Protein AF-A0A926G2B1-F1 (afdb_monomer)

Nearest PDB structures (foldseek):
  4k0d-assembly1_B  TM=3.664E-01  e=3.266E+00  Anaeromyxobacter dehalogenans 2CP-C

Solvent-accessible surface area (backbone atoms only — not comparable to full-atom values): 10708 Å² total; per-residue (Å²): 136,64,80,70,63,74,75,68,67,74,59,93,80,65,86,67,60,91,82,51,53,93,81,31,66,70,32,46,52,45,30,52,38,33,53,52,6,46,54,48,22,52,54,44,34,53,52,24,57,74,69,63,43,83,66,25,72,47,72,26,42,42,41,28,47,44,47,51,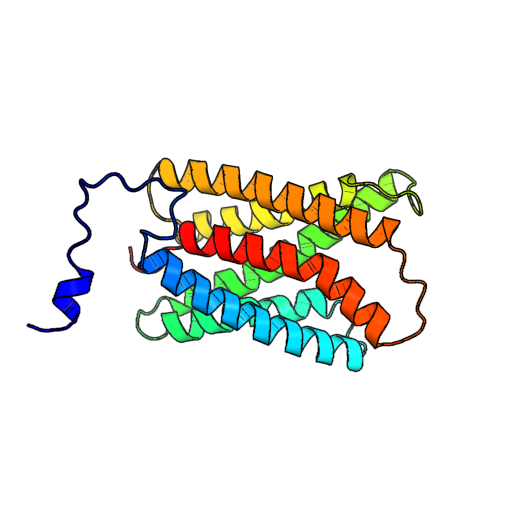36,67,67,30,58,85,74,78,39,36,66,60,47,48,51,46,31,54,46,41,26,51,15,46,47,51,8,53,50,44,16,50,50,50,31,61,76,65,74,47,86,76,66,68,48,42,59,29,18,28,48,12,18,35,46,22,34,50,46,36,50,49,49,33,53,76,68,67,27,46,47,85,59,69,63,39,53,52,49,48,54,49,38,27,54,51,37,11,51,42,24,9,50,21,41,23,48,50,55,66,65,46,91,82,50,98,44,72,66,50,54,52,53,52,51,45,63,34,48,48,61,38,50,52,52,47,28,54,41,46,21,65,34,51,35,89,83,116

pLDDT: mean 73.91, std 13.41, range [36.19, 91.31]

Foldseek 3Di:
DDPVVVVVPPPPPDDDQLQDPVPVVQLVVLLVLLVVLVVQLLVQLLVCVVVVPVPSNLVSQLSSLVSVLVVCVVPPLNVLSVLLSVQLSVQLVVLLVQLVCQCVVVVNPADQFLVSQLRSQLSSLVSSVVSCVVSVFFDDDPSLVVLSVVLSNVSSNLRSVLSSCLRVVDQPDPDSVSVSVNVCSRVVSNSSSVSSSCSSGGDSRD

Secondary structure (DSSP, 8-state):
--GGGTSS---TT----TT-STT-HHHHHHHHHHHHHHHHHHHHHHHHHHTT-TTHHHHTHHHHHHHHHHHHGGGT-HHHHHHHHHHHHHHHHHHHHHHHHHHHHTT-SSS--SHHHHHHHHHHHHHHHHHHHHTT-BPSSHHHHHHHHHHHHHHHHHHHHHHHHHHHH-----SHHHHHHHHHHHHHHHHHHHHHHHHHHB-S--

Sequence (206 aa):
MSDDAILADEDPREFHSPFDIALDWAALEAFKWLVLGHIVYVVGLAVAFFLKIPNGVIWMTPLFAAPLVWKGRGHRLWPKVLALIVGVTVAHYLGMQAAASAQESQGLLTEPSLLPGFVGGAVGAVVSMGLCAVFGLMRPGAATLIFALFGAVLLSLVGGLGVYLYLTTGARGDTFISALMQLLKIYTPWQIAFAYVMAKVLRPDG

Radius of gyration: 18.14 Å; Cα contacts (8 Å, |Δi|>4): 241; chains: 1; bounding box: 48×34×54 Å

Structure (mmCIF, N/CA/C/O backbone):
data_AF-A0A926G2B1-F1
#
_entry.id   AF-A0A926G2B1-F1
#
loop_
_atom_site.group_PDB
_atom_site.id
_atom_site.type_symbol
_atom_site.label_atom_id
_atom_site.label_alt_id
_atom_site.label_comp_id
_atom_site.label_asym_id
_atom_site.label_entity_id
_atom_site.label_seq_id
_atom_site.pdbx_PDB_ins_code
_atom_site.Cartn_x
_atom_site.Cartn_y
_atom_site.Cartn_z
_atom_site.occupancy
_atom_site.B_iso_or_equiv
_atom_site.auth_seq_id
_atom_site.auth_comp_id
_atom_site.auth_asym_id
_atom_site.auth_atom_id
_atom_site.pdbx_PDB_model_num
ATOM 1 N N . MET A 1 1 ? -27.344 -21.025 24.620 1.00 43.94 1 MET A N 1
ATOM 2 C CA . MET A 1 1 ? -26.261 -20.034 24.471 1.00 43.94 1 MET A CA 1
ATOM 3 C C . MET A 1 1 ? -26.150 -19.756 22.986 1.00 43.94 1 MET A C 1
ATOM 5 O O . MET A 1 1 ? -25.983 -20.718 22.252 1.00 43.94 1 MET A O 1
ATOM 9 N N . SER A 1 2 ? -26.410 -18.524 22.542 1.00 36.53 2 SER A N 1
ATOM 10 C CA . SER A 1 2 ? -26.238 -18.130 21.138 1.00 36.53 2 SER A CA 1
ATOM 11 C C . SER A 1 2 ? -24.768 -17.807 20.881 1.00 36.53 2 SER A C 1
ATOM 13 O O . SER A 1 2 ? -24.093 -17.302 21.778 1.00 36.53 2 SER A O 1
ATOM 15 N N . ASP A 1 3 ? -24.287 -18.076 19.667 1.00 36.78 3 ASP A N 1
ATOM 16 C CA . ASP A 1 3 ? -22.903 -17.797 19.249 1.00 36.78 3 ASP A CA 1
ATOM 17 C C . ASP A 1 3 ? -22.530 -16.303 19.376 1.00 36.78 3 ASP A C 1
ATOM 19 O O . ASP A 1 3 ? -21.356 -15.955 19.476 1.00 36.78 3 ASP A O 1
ATOM 23 N N . ASP A 1 4 ? -23.530 -15.423 19.487 1.00 40.16 4 ASP A N 1
ATOM 24 C CA . ASP A 1 4 ? -23.367 -13.990 19.760 1.00 40.16 4 ASP A CA 1
ATOM 25 C C . ASP A 1 4 ? -22.750 -13.693 21.139 1.00 40.16 4 ASP A C 1
ATOM 27 O O . ASP A 1 4 ? -22.141 -12.643 21.330 1.00 40.16 4 ASP A O 1
ATOM 31 N N . ALA A 1 5 ? -22.872 -14.607 22.109 1.00 36.19 5 ALA A N 1
ATOM 32 C CA . ALA A 1 5 ? -22.313 -14.423 23.450 1.00 36.19 5 ALA A CA 1
ATOM 33 C C . ALA A 1 5 ? -20.790 -14.642 23.505 1.00 36.19 5 ALA A C 1
ATOM 35 O O . ALA A 1 5 ? -20.147 -14.169 24.434 1.00 36.19 5 ALA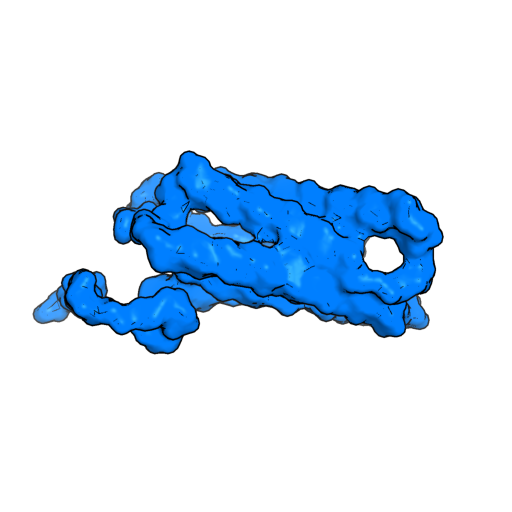 A O 1
ATOM 36 N N . ILE A 1 6 ? -20.207 -15.322 22.511 1.00 36.47 6 ILE A N 1
ATOM 37 C CA . ILE A 1 6 ? -18.758 -15.583 22.440 1.00 36.47 6 ILE A CA 1
ATOM 38 C C . ILE A 1 6 ? -18.007 -14.368 21.862 1.00 36.47 6 ILE A C 1
ATOM 40 O O . ILE A 1 6 ? -16.819 -14.195 22.112 1.00 36.47 6 ILE A O 1
ATOM 44 N N . LEU A 1 7 ? -18.699 -13.484 21.134 1.00 40.97 7 LEU A N 1
ATOM 45 C CA . LEU A 1 7 ? -18.118 -12.265 20.552 1.00 40.97 7 LEU A CA 1
ATOM 46 C C . LEU A 1 7 ? -18.201 -11.038 21.478 1.00 40.97 7 LEU A C 1
ATOM 48 O O . LEU A 1 7 ? -17.682 -9.982 21.128 1.00 40.97 7 LEU A O 1
ATOM 52 N N . ALA A 1 8 ? -18.857 -11.160 22.637 1.00 40.19 8 ALA A N 1
ATOM 53 C CA . ALA A 1 8 ? -19.063 -10.063 23.586 1.00 40.19 8 ALA A CA 1
ATOM 54 C C . ALA A 1 8 ? -18.092 -10.079 24.784 1.00 40.19 8 ALA A C 1
ATOM 56 O O . ALA A 1 8 ? -18.187 -9.202 25.639 1.00 40.19 8 ALA A O 1
ATOM 57 N N . ASP A 1 9 ? -17.175 -11.052 24.848 1.00 39.88 9 ASP A N 1
ATOM 58 C CA . ASP A 1 9 ? -16.282 -11.286 25.996 1.00 39.88 9 ASP A CA 1
ATOM 59 C C . ASP A 1 9 ? -14.837 -10.800 25.751 1.00 39.88 9 ASP A C 1
ATOM 61 O O . ASP A 1 9 ? -13.875 -11.370 26.257 1.00 39.88 9 ASP A O 1
ATOM 65 N N . GLU A 1 10 ? -14.651 -9.739 24.953 1.00 48.34 10 GLU A N 1
ATOM 66 C CA . GLU A 1 10 ? -13.392 -8.981 24.990 1.00 48.34 10 GLU A CA 1
ATOM 67 C C . GLU A 1 10 ? -13.423 -8.091 26.245 1.00 48.34 10 GLU A C 1
ATOM 69 O O . GLU A 1 10 ? -13.929 -6.967 26.204 1.00 48.34 10 GLU A O 1
ATOM 74 N N . ASP A 1 11 ? -12.923 -8.602 27.379 1.00 43.47 11 ASP A N 1
ATOM 75 C CA . ASP A 1 11 ? -12.734 -7.807 28.599 1.00 43.47 11 ASP A CA 1
ATOM 76 C C . ASP A 1 11 ? -11.876 -6.569 28.266 1.00 43.47 11 ASP A C 1
ATOM 78 O O . ASP A 1 11 ? -10.695 -6.704 27.930 1.00 43.47 11 ASP A O 1
ATOM 82 N N . PRO A 1 12 ? -12.412 -5.339 28.389 1.00 46.56 12 PRO A N 1
ATOM 83 C CA . PRO A 1 12 ? -11.674 -4.113 28.087 1.00 46.56 12 PRO A CA 1
ATOM 84 C C . PRO A 1 12 ? -10.468 -3.872 29.015 1.00 46.56 12 PRO A C 1
ATOM 86 O O . PRO A 1 12 ? -9.757 -2.880 28.844 1.00 46.56 12 PRO A O 1
ATOM 89 N N . ARG A 1 13 ? -10.243 -4.733 30.019 1.00 40.06 13 ARG A N 1
ATOM 90 C CA . ARG A 1 13 ? -9.121 -4.666 30.965 1.00 40.06 13 ARG A CA 1
ATOM 91 C C . ARG A 1 13 ? -7.948 -5.577 30.615 1.00 40.06 13 ARG A C 1
ATOM 93 O O . ARG A 1 13 ? -6.890 -5.424 31.227 1.00 40.06 13 ARG A O 1
ATOM 100 N N . GLU A 1 14 ? -8.091 -6.490 29.659 1.00 42.78 14 GLU A N 1
ATOM 101 C CA . GLU A 1 14 ? -6.994 -7.373 29.271 1.00 42.78 14 GLU A CA 1
ATOM 102 C C . GLU A 1 14 ? -6.097 -6.660 28.244 1.00 42.78 14 GLU A C 1
ATOM 104 O O . GLU A 1 14 ? -6.467 -6.432 27.091 1.00 42.78 14 GLU A O 1
ATOM 109 N N . PHE A 1 15 ? -4.913 -6.220 28.686 1.00 44.28 15 PHE A N 1
ATOM 110 C CA . PHE A 1 15 ? -3.938 -5.564 27.814 1.00 44.28 15 PHE A CA 1
ATOM 111 C C . PHE A 1 15 ? -3.319 -6.595 26.866 1.00 44.28 15 PHE A C 1
ATOM 113 O O . PHE A 1 15 ? -2.281 -7.190 27.153 1.00 44.28 15 PHE A O 1
ATOM 120 N N . HIS A 1 16 ? -3.948 -6.790 25.712 1.00 55.50 16 HIS A N 1
ATOM 121 C CA . HIS A 1 16 ? -3.345 -7.512 24.599 1.00 55.50 16 HIS A CA 1
ATOM 122 C C . HIS A 1 16 ? -2.403 -6.567 23.854 1.00 55.50 16 HIS A C 1
ATOM 124 O O . HIS A 1 16 ? -2.784 -5.456 23.476 1.00 55.50 16 HIS A O 1
ATOM 130 N N . SER A 1 17 ? -1.145 -6.980 23.673 1.00 57.97 17 SER A N 1
ATOM 131 C CA . SER A 1 17 ? -0.153 -6.179 22.949 1.00 57.97 17 SER A CA 1
ATOM 132 C C . SER A 1 17 ? -0.718 -5.746 21.589 1.00 57.97 17 SER A C 1
ATOM 134 O O . SER A 1 17 ? -1.228 -6.592 20.850 1.00 57.97 17 SER A O 1
ATOM 136 N N . PRO A 1 18 ? -0.585 -4.466 21.187 1.00 59.38 18 PRO A N 1
ATOM 137 C CA . PRO A 1 18 ? -1.085 -4.004 19.891 1.00 59.38 18 PRO A CA 1
ATOM 138 C C . PRO A 1 18 ? -0.447 -4.748 18.704 1.00 59.38 18 PRO A C 1
ATOM 140 O O . PRO A 1 18 ? -1.004 -4.746 17.607 1.00 59.38 18 PRO A O 1
ATOM 143 N N . PHE A 1 19 ? 0.687 -5.421 18.927 1.00 62.09 19 PHE A N 1
ATOM 144 C CA . PHE A 1 19 ? 1.427 -6.191 17.929 1.00 62.09 19 PHE A CA 1
ATOM 145 C C . PHE A 1 19 ? 1.009 -7.664 17.825 1.00 62.09 19 PHE A C 1
ATOM 147 O O . PHE A 1 19 ? 1.377 -8.318 16.848 1.00 62.09 19 PHE A O 1
ATOM 154 N N . ASP A 1 20 ? 0.244 -8.192 18.785 1.00 64.31 20 ASP A N 1
ATOM 155 C CA . ASP A 1 20 ? -0.140 -9.602 18.782 1.00 64.31 20 ASP A CA 1
ATOM 156 C C . ASP A 1 20 ? -1.427 -9.816 17.972 1.00 64.31 20 ASP A C 1
ATOM 158 O O . ASP A 1 20 ? -2.524 -9.410 18.364 1.00 64.31 20 ASP A O 1
ATOM 162 N N . ILE A 1 21 ? -1.295 -10.392 16.773 1.00 56.00 21 ILE A N 1
ATOM 163 C CA . ILE A 1 21 ? -2.443 -10.779 15.936 1.00 56.00 21 ILE A CA 1
ATOM 164 C C . ILE A 1 21 ? -3.042 -12.105 16.402 1.00 56.00 21 ILE A C 1
ATOM 166 O O . ILE A 1 21 ? -4.239 -12.312 16.218 1.00 56.00 21 ILE A O 1
ATOM 170 N N . ALA A 1 22 ? -2.243 -12.998 16.992 1.00 56.62 22 ALA A N 1
ATOM 171 C CA . ALA A 1 22 ? -2.690 -14.349 17.320 1.00 56.62 22 ALA A CA 1
ATOM 172 C C . ALA A 1 22 ? -3.770 -14.357 18.413 1.00 56.62 22 ALA A C 1
ATOM 174 O O . ALA A 1 22 ? -4.554 -15.299 18.481 1.00 56.62 22 ALA A O 1
ATOM 175 N N . LEU A 1 23 ? -3.832 -13.290 19.214 1.00 59.22 23 LEU A N 1
ATOM 176 C CA . LEU A 1 23 ? -4.812 -13.092 20.282 1.00 59.22 23 LEU A CA 1
ATOM 177 C C . LEU A 1 23 ? -5.938 -12.096 19.920 1.00 59.22 23 LEU A C 1
ATOM 179 O O . LEU A 1 23 ? -6.852 -11.909 20.711 1.00 59.22 23 LEU A O 1
ATOM 183 N N . ASP A 1 24 ? -5.920 -11.478 18.727 1.00 65.94 24 ASP A N 1
ATOM 184 C CA . ASP A 1 24 ? -6.952 -10.529 18.257 1.00 65.94 24 ASP A CA 1
ATOM 185 C C . ASP A 1 24 ? -7.770 -11.166 17.126 1.00 65.94 24 ASP A C 1
ATOM 187 O O . ASP A 1 24 ? -7.465 -11.018 15.936 1.00 65.94 24 ASP A O 1
ATOM 191 N N . TRP A 1 25 ? -8.812 -11.911 17.504 1.00 66.25 25 TRP A N 1
ATOM 192 C CA . TRP A 1 25 ? -9.667 -12.657 16.574 1.00 66.25 25 TRP A CA 1
ATOM 193 C C . TRP A 1 25 ? -10.309 -11.766 15.504 1.00 66.25 25 TRP A C 1
ATOM 195 O O . TRP A 1 25 ? -10.422 -12.174 14.344 1.00 66.25 25 TRP A O 1
ATOM 205 N N . ALA A 1 26 ? -10.672 -10.530 15.855 1.00 66.25 26 ALA A N 1
ATOM 206 C CA . ALA A 1 26 ? -11.234 -9.563 14.919 1.00 66.25 26 ALA A CA 1
ATOM 207 C C . ALA A 1 26 ? -10.209 -9.124 13.856 1.00 66.25 26 ALA A C 1
ATOM 209 O O . ALA A 1 26 ? -10.539 -9.063 12.664 1.00 66.25 26 ALA A O 1
ATOM 210 N N . ALA A 1 27 ? -8.960 -8.860 14.258 1.00 67.81 27 ALA A N 1
ATOM 211 C CA . ALA A 1 27 ? -7.871 -8.547 13.335 1.00 67.81 27 ALA A CA 1
ATOM 212 C C . ALA A 1 27 ? -7.486 -9.759 12.475 1.00 67.81 27 ALA A C 1
ATOM 214 O O . ALA A 1 27 ? -7.269 -9.608 11.274 1.00 67.81 27 ALA A O 1
ATOM 215 N N . LEU A 1 28 ? -7.459 -10.967 13.046 1.00 73.06 28 LEU A N 1
ATOM 216 C CA . LEU A 1 28 ? -7.193 -12.200 12.303 1.00 73.06 28 LEU A CA 1
ATOM 217 C C . LEU A 1 28 ? -8.247 -12.428 11.212 1.00 73.06 28 LEU A C 1
ATOM 219 O O . LEU A 1 28 ? -7.918 -12.764 10.074 1.00 73.06 28 LEU A O 1
ATOM 223 N N . GLU A 1 29 ? -9.519 -12.201 11.531 1.00 73.69 29 GLU A N 1
ATOM 224 C CA . GLU A 1 29 ? -10.600 -12.324 10.562 1.00 73.69 29 GLU A CA 1
ATOM 225 C C . GLU A 1 29 ? -10.478 -11.271 9.453 1.00 73.69 29 GLU A C 1
ATOM 227 O O . GLU A 1 29 ? -10.527 -11.617 8.275 1.00 73.69 29 GLU A O 1
ATOM 232 N N . ALA A 1 30 ? -10.251 -9.996 9.788 1.00 72.94 30 ALA A N 1
ATOM 233 C CA . ALA A 1 30 ? -10.001 -8.950 8.789 1.00 72.94 30 ALA A CA 1
ATOM 234 C C . ALA A 1 30 ? -8.791 -9.274 7.891 1.00 72.94 30 ALA A C 1
ATOM 236 O O . ALA A 1 30 ? -8.858 -9.090 6.673 1.00 72.94 30 ALA A O 1
ATOM 237 N N . PHE A 1 31 ? -7.720 -9.816 8.474 1.00 77.19 31 PHE A N 1
ATOM 238 C CA . PHE A 1 31 ? -6.527 -10.238 7.750 1.00 77.19 31 PHE A CA 1
ATOM 239 C C . PHE A 1 31 ? -6.834 -11.341 6.730 1.00 77.19 31 PHE A C 1
ATOM 241 O O . PHE A 1 31 ? -6.409 -11.226 5.584 1.00 77.19 31 PHE A O 1
ATOM 248 N N . LYS A 1 32 ? -7.641 -12.357 7.072 1.00 79.44 32 LYS A N 1
ATOM 249 C CA . LYS A 1 32 ? -8.068 -13.396 6.110 1.00 79.44 32 LYS A CA 1
ATOM 250 C C . LYS A 1 32 ? -8.790 -12.806 4.896 1.00 79.44 32 LYS A C 1
ATOM 252 O O . LYS A 1 32 ? -8.499 -13.194 3.766 1.00 79.44 32 LYS A O 1
ATOM 257 N N . TRP A 1 33 ? -9.704 -11.857 5.107 1.00 76.75 33 TRP A N 1
ATOM 258 C CA . TRP A 1 33 ? -10.430 -11.200 4.010 1.00 76.75 33 TRP A CA 1
ATOM 259 C C . TRP A 1 33 ? -9.504 -10.366 3.121 1.00 76.75 33 TRP A C 1
ATOM 261 O O . TRP A 1 33 ? -9.659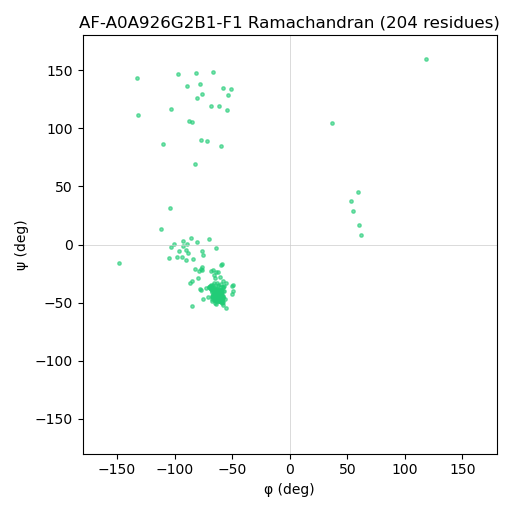 -10.364 1.901 1.00 76.75 33 TRP A O 1
ATOM 271 N N . LEU A 1 34 ? -8.509 -9.708 3.715 1.00 77.38 34 LEU A N 1
ATOM 272 C CA . LEU A 1 34 ? -7.476 -8.972 2.986 1.00 77.38 34 LEU A CA 1
ATOM 273 C C . LEU A 1 34 ? -6.529 -9.908 2.215 1.00 77.38 34 LEU A C 1
ATOM 275 O O . LEU A 1 34 ? -6.152 -9.597 1.088 1.00 77.38 34 LEU A O 1
ATOM 279 N N . VAL A 1 35 ? -6.205 -11.085 2.758 1.00 79.81 35 VAL A N 1
ATOM 280 C CA . VAL A 1 35 ? -5.451 -12.135 2.048 1.00 79.81 35 VAL A CA 1
ATOM 281 C C . VAL A 1 35 ? -6.259 -12.693 0.875 1.00 79.81 35 VAL A C 1
ATOM 283 O O . VAL A 1 35 ? -5.718 -12.872 -0.215 1.00 79.81 35 VAL A O 1
ATOM 286 N N . LEU A 1 36 ? -7.567 -12.908 1.039 1.00 81.88 36 LEU A N 1
ATOM 287 C CA . LEU A 1 36 ? -8.434 -13.267 -0.084 1.00 81.88 36 LEU A CA 1
ATOM 288 C C . LEU A 1 36 ? -8.436 -12.162 -1.152 1.00 81.88 36 LEU A C 1
ATOM 290 O O . LEU A 1 36 ? -8.336 -12.449 -2.342 1.00 81.88 36 LEU A O 1
ATOM 294 N N . GLY A 1 37 ? -8.473 -10.897 -0.729 1.00 80.62 37 GLY A N 1
ATOM 295 C CA . GLY A 1 37 ? -8.352 -9.740 -1.615 1.00 80.62 37 GLY A CA 1
ATOM 296 C C . GLY A 1 37 ? -7.034 -9.716 -2.379 1.00 80.62 37 GLY A C 1
ATOM 297 O O . GLY A 1 37 ? -7.022 -9.436 -3.576 1.00 80.62 37 GLY A O 1
ATOM 298 N N . HIS A 1 38 ? -5.933 -10.091 -1.727 1.00 82.75 38 HIS A N 1
ATOM 299 C CA . HIS A 1 38 ? -4.639 -10.266 -2.377 1.00 82.75 38 HIS A CA 1
ATOM 300 C C . HIS A 1 38 ? -4.693 -11.316 -3.497 1.00 82.75 38 HIS A C 1
ATOM 302 O O . HIS A 1 38 ? -4.199 -11.060 -4.592 1.00 82.75 38 HIS A O 1
ATOM 308 N N . ILE A 1 39 ? -5.358 -12.455 -3.280 1.00 83.56 39 ILE A N 1
ATOM 309 C CA . ILE A 1 39 ? -5.522 -13.482 -4.323 1.00 83.56 39 ILE A CA 1
ATOM 310 C C . ILE A 1 39 ? -6.289 -12.915 -5.527 1.00 83.56 39 ILE A C 1
ATOM 312 O O . ILE A 1 39 ? -5.853 -13.074 -6.668 1.00 83.56 39 ILE A O 1
ATOM 316 N N . VAL A 1 40 ? -7.398 -12.204 -5.290 1.00 84.00 40 VAL A N 1
ATOM 317 C CA . VAL A 1 40 ? -8.191 -11.584 -6.369 1.00 84.00 40 VAL A CA 1
ATOM 318 C C . VAL A 1 40 ? -7.378 -10.518 -7.107 1.00 84.00 40 VAL A C 1
ATOM 320 O O . VAL A 1 40 ? -7.407 -10.460 -8.336 1.00 84.00 40 VAL A O 1
ATOM 323 N N . TYR A 1 41 ? -6.607 -9.711 -6.377 1.00 83.06 41 TYR A N 1
ATOM 324 C CA . TYR A 1 41 ? -5.699 -8.730 -6.958 1.00 83.06 41 TYR A CA 1
ATOM 325 C C . TYR A 1 41 ? -4.659 -9.383 -7.871 1.00 83.06 41 TYR A C 1
ATOM 327 O O . TYR A 1 41 ? -4.446 -8.894 -8.975 1.00 83.06 41 TYR A O 1
ATOM 335 N N . VAL A 1 42 ? -4.035 -10.490 -7.454 1.00 83.31 42 VAL A N 1
ATOM 336 C CA . VAL A 1 42 ? -3.031 -11.203 -8.262 1.00 83.31 42 VAL A CA 1
ATOM 337 C C . VAL A 1 42 ? -3.636 -11.716 -9.568 1.00 83.31 42 VAL A C 1
ATOM 339 O O . VAL A 1 42 ? -3.036 -11.551 -10.631 1.00 83.31 42 VAL A O 1
ATOM 342 N N . VAL A 1 43 ? -4.844 -12.283 -9.512 1.00 85.44 43 VAL A N 1
ATOM 343 C CA . VAL A 1 43 ? -5.568 -12.729 -10.712 1.00 85.44 43 VAL A CA 1
ATOM 344 C C . VAL A 1 43 ? -5.883 -11.542 -11.625 1.00 85.44 43 VAL A C 1
ATOM 346 O O . VAL A 1 43 ? -5.598 -11.592 -12.821 1.00 85.44 43 VAL A O 1
ATOM 349 N N . GLY A 1 44 ? -6.410 -10.449 -11.068 1.00 84.44 44 GLY A N 1
ATOM 350 C CA . GLY A 1 44 ? -6.690 -9.226 -11.820 1.00 84.44 44 GLY A CA 1
ATOM 351 C C . GLY A 1 44 ? -5.436 -8.625 -12.455 1.00 84.44 44 GLY A C 1
ATOM 352 O O . GLY A 1 44 ? -5.456 -8.240 -13.621 1.00 84.44 44 GLY A O 1
ATOM 353 N N . LEU A 1 45 ? -4.319 -8.610 -11.724 1.00 83.44 45 LEU A N 1
ATOM 354 C CA . LEU A 1 45 ? -3.031 -8.123 -12.206 1.00 83.44 45 LEU A CA 1
ATOM 355 C C . LEU A 1 45 ? -2.525 -8.964 -13.379 1.00 83.44 45 LEU A C 1
ATOM 357 O O . LEU A 1 45 ? -2.066 -8.400 -14.369 1.00 83.44 45 LEU A O 1
ATOM 361 N N . ALA A 1 46 ? -2.654 -10.291 -13.308 1.00 84.00 46 ALA A N 1
ATOM 362 C CA . ALA A 1 46 ? -2.288 -11.181 -14.406 1.00 84.00 46 ALA A CA 1
ATOM 363 C C . ALA A 1 46 ? -3.135 -10.916 -15.664 1.00 84.00 46 ALA A C 1
ATOM 365 O O . ALA A 1 46 ? -2.587 -10.849 -16.764 1.00 84.00 46 ALA A O 1
ATOM 366 N N . VAL A 1 47 ? -4.447 -10.700 -15.507 1.00 85.19 47 VAL A N 1
ATOM 367 C CA . VAL A 1 47 ? -5.351 -10.342 -16.615 1.00 85.19 47 VAL A CA 1
ATOM 368 C C . VAL A 1 47 ? -4.991 -8.978 -17.202 1.00 85.19 47 VAL A C 1
ATOM 370 O O . VAL A 1 47 ? -4.847 -8.851 -18.416 1.00 85.19 47 VAL A O 1
ATOM 373 N N . ALA A 1 48 ? -4.797 -7.961 -16.359 1.00 84.50 48 ALA A N 1
ATOM 374 C CA . ALA A 1 48 ? -4.430 -6.620 -16.797 1.00 84.50 48 ALA A CA 1
ATOM 375 C C . ALA A 1 48 ? -3.080 -6.611 -17.527 1.00 84.50 48 ALA A C 1
ATOM 377 O O . ALA A 1 48 ? -2.931 -5.937 -18.544 1.00 84.50 48 ALA A O 1
ATOM 378 N N . PHE A 1 49 ? -2.122 -7.404 -17.047 1.00 81.12 49 PHE A N 1
ATOM 379 C CA . PHE A 1 49 ? -0.824 -7.575 -17.683 1.00 81.12 49 PHE A CA 1
ATOM 380 C C . PHE A 1 49 ? -0.939 -8.303 -19.034 1.00 81.12 49 PHE A C 1
ATOM 382 O O . PHE A 1 49 ? -0.377 -7.839 -20.025 1.00 81.12 49 PHE A O 1
ATOM 389 N N . PHE A 1 50 ? -1.730 -9.380 -19.114 1.00 83.50 50 PHE A N 1
ATOM 390 C CA . PHE A 1 50 ? -2.003 -10.101 -20.364 1.00 83.50 50 PHE A CA 1
ATOM 391 C C . PHE A 1 50 ? -2.663 -9.206 -21.423 1.00 83.50 50 PHE A C 1
ATOM 393 O O . PHE A 1 50 ? -2.258 -9.202 -22.584 1.00 83.50 50 PHE A O 1
ATOM 400 N N . LEU A 1 51 ? -3.639 -8.396 -21.008 1.00 86.06 51 LEU A N 1
ATOM 401 C CA . LEU A 1 51 ? -4.349 -7.447 -21.867 1.00 86.06 51 LEU A CA 1
ATOM 402 C C . LEU A 1 51 ? -3.574 -6.140 -22.108 1.00 86.06 51 LEU A C 1
ATOM 404 O O . LEU A 1 51 ? -4.086 -5.253 -22.788 1.00 86.06 51 LEU A O 1
ATOM 408 N N . LYS A 1 52 ? -2.351 -6.011 -21.573 1.00 83.12 52 LYS A N 1
ATOM 409 C CA . LYS A 1 52 ? -1.491 -4.820 -21.685 1.00 83.12 52 LYS A CA 1
ATOM 410 C C . LYS A 1 52 ? -2.186 -3.528 -21.245 1.00 83.12 52 LYS A C 1
ATOM 412 O O . LYS A 1 52 ? -1.982 -2.472 -21.840 1.00 83.12 52 LYS A O 1
ATOM 417 N N . ILE A 1 53 ? -3.005 -3.605 -20.197 1.00 81.62 53 ILE A N 1
ATOM 418 C CA . ILE A 1 53 ? -3.700 -2.445 -19.638 1.00 81.62 53 ILE A CA 1
ATOM 419 C C . ILE A 1 53 ? -2.657 -1.517 -18.995 1.00 81.62 53 ILE A C 1
ATOM 421 O O . ILE A 1 53 ? -1.988 -1.925 -18.036 1.00 81.62 53 ILE A O 1
ATOM 425 N N . PRO A 1 54 ? -2.517 -0.265 -19.470 1.00 77.94 54 PRO A N 1
ATOM 426 C CA . PRO A 1 54 ? -1.604 0.698 -18.871 1.00 77.94 54 PRO A CA 1
ATOM 427 C C . PRO A 1 54 ? -1.944 0.921 -17.399 1.00 77.94 54 PRO A C 1
ATOM 429 O O . PRO A 1 54 ? -3.112 1.092 -17.046 1.00 77.94 54 PRO A O 1
ATOM 432 N N . ASN A 1 55 ? -0.926 0.930 -16.537 1.00 74.31 55 ASN A N 1
ATOM 433 C CA . ASN A 1 55 ? -1.090 1.083 -15.088 1.00 74.31 55 ASN A CA 1
ATOM 434 C C . ASN A 1 55 ? -2.043 0.053 -14.451 1.00 74.31 55 ASN A C 1
ATOM 436 O O . ASN A 1 55 ? -2.650 0.337 -13.420 1.00 74.31 55 ASN A O 1
ATOM 440 N N . GLY A 1 56 ? -2.167 -1.150 -15.030 1.00 77.19 56 GLY A N 1
ATOM 441 C CA . GLY A 1 56 ? -3.044 -2.214 -14.525 1.00 77.19 56 GLY A CA 1
ATOM 442 C C . GLY A 1 56 ? -2.879 -2.487 -13.028 1.00 77.19 56 GLY A C 1
ATOM 443 O O . GLY A 1 56 ? -3.855 -2.702 -12.323 1.00 77.19 56 GLY A O 1
ATOM 444 N N . VAL A 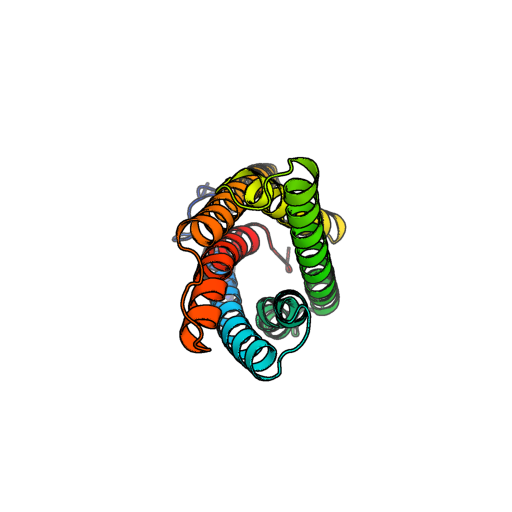1 57 ? -1.659 -2.360 -12.516 1.00 75.88 57 VAL A N 1
ATOM 445 C CA . VAL A 1 57 ? -1.342 -2.489 -11.090 1.00 75.88 57 VAL A CA 1
ATOM 446 C C . VAL A 1 57 ? -2.107 -1.518 -10.182 1.00 75.88 57 VAL A C 1
ATOM 448 O O . VAL A 1 57 ? -2.559 -1.893 -9.103 1.00 75.88 57 VAL A O 1
ATOM 451 N N . ILE A 1 58 ? -2.338 -0.293 -10.650 1.00 80.62 58 ILE A N 1
ATOM 452 C CA . ILE A 1 58 ? -3.106 0.726 -9.936 1.00 80.62 58 ILE A CA 1
ATOM 453 C C . ILE A 1 58 ? -4.591 0.383 -10.035 1.00 80.62 58 ILE A C 1
ATOM 455 O O . ILE A 1 58 ? -5.286 0.344 -9.022 1.00 80.62 58 ILE A O 1
ATOM 459 N N . TRP A 1 59 ? -5.069 0.047 -11.235 1.00 80.44 59 TRP A N 1
ATOM 460 C CA . TRP A 1 59 ? -6.486 -0.230 -11.490 1.00 80.44 59 TRP A CA 1
ATOM 461 C C . TRP A 1 59 ? -7.006 -1.504 -10.838 1.00 80.44 59 TRP A C 1
ATOM 463 O O . TRP A 1 59 ? -8.209 -1.619 -10.624 1.00 80.44 59 TRP A O 1
ATOM 473 N N . MET A 1 60 ? -6.127 -2.451 -10.515 1.00 82.69 60 MET A N 1
ATOM 474 C CA . MET A 1 60 ? -6.500 -3.669 -9.798 1.00 82.69 60 MET A CA 1
ATOM 475 C C . MET A 1 60 ? -6.546 -3.468 -8.279 1.00 82.69 60 MET A C 1
ATOM 477 O O . MET A 1 60 ? -7.131 -4.295 -7.587 1.00 82.69 60 MET A O 1
ATOM 481 N N . THR A 1 61 ? -6.019 -2.357 -7.745 1.00 77.44 61 THR A N 1
ATOM 482 C CA . THR A 1 61 ? -6.042 -2.028 -6.302 1.00 77.44 61 THR A CA 1
ATOM 483 C C . THR A 1 61 ? -7.430 -2.162 -5.650 1.00 77.44 61 THR A C 1
ATOM 485 O O . THR A 1 61 ? -7.505 -2.723 -4.556 1.00 77.44 61 THR A O 1
ATOM 488 N N . PRO A 1 62 ? -8.551 -1.766 -6.289 1.00 80.06 62 PRO A N 1
ATOM 489 C CA . PRO A 1 62 ? -9.893 -2.005 -5.759 1.00 80.06 62 PRO A CA 1
ATOM 490 C C . PRO A 1 62 ? -10.211 -3.471 -5.446 1.00 80.06 62 PRO A C 1
ATOM 492 O O . PRO A 1 62 ? -10.928 -3.747 -4.484 1.00 80.06 62 PRO A O 1
ATOM 495 N N . LEU A 1 63 ? -9.665 -4.420 -6.214 1.00 80.25 63 LEU A N 1
ATOM 496 C CA . LEU A 1 63 ? -9.903 -5.853 -6.016 1.00 80.25 63 LEU A CA 1
ATOM 497 C C . LEU A 1 63 ? -9.344 -6.355 -4.683 1.00 80.25 63 LEU A C 1
ATOM 499 O O . LEU A 1 63 ? -9.913 -7.266 -4.087 1.00 80.25 63 LEU A O 1
ATOM 503 N N . PHE A 1 64 ? -8.280 -5.723 -4.186 1.00 75.00 64 PHE A N 1
ATOM 504 C CA . PHE A 1 64 ? -7.693 -6.047 -2.891 1.00 75.00 64 PHE A CA 1
ATOM 505 C C . PHE A 1 64 ? -8.654 -5.755 -1.729 1.00 75.00 64 PHE A C 1
ATOM 507 O O . PHE A 1 64 ? -8.742 -6.525 -0.778 1.00 75.00 64 PHE A O 1
ATOM 514 N N . ALA A 1 65 ? -9.419 -4.667 -1.812 1.00 69.69 65 ALA A N 1
ATOM 515 C CA . ALA A 1 65 ? -10.361 -4.273 -0.765 1.00 69.69 65 ALA A CA 1
ATOM 516 C C . ALA A 1 65 ? -11.809 -4.734 -1.035 1.00 69.69 65 ALA A C 1
ATOM 518 O O . ALA A 1 65 ? -12.668 -4.603 -0.163 1.00 69.69 65 ALA A O 1
ATOM 519 N N . ALA A 1 66 ? -12.098 -5.329 -2.197 1.00 70.69 66 ALA A N 1
ATOM 520 C CA . ALA A 1 66 ? -13.433 -5.817 -2.549 1.00 70.69 66 ALA A CA 1
ATOM 521 C C . ALA A 1 66 ? -14.019 -6.842 -1.547 1.00 70.69 66 ALA A C 1
ATOM 523 O O . ALA A 1 66 ? -15.200 -6.718 -1.206 1.00 70.69 66 ALA A O 1
ATOM 524 N N . PRO A 1 67 ? -13.248 -7.797 -0.985 1.00 71.00 67 PRO A N 1
ATOM 525 C CA . PRO A 1 67 ? -13.789 -8.713 0.023 1.00 71.00 67 PRO A CA 1
ATOM 526 C C . PRO A 1 67 ? -14.199 -8.015 1.328 1.00 71.00 67 PRO A C 1
ATOM 528 O O . PRO A 1 67 ? -15.131 -8.462 1.998 1.00 71.00 67 PRO A O 1
ATOM 531 N N . LEU A 1 68 ? -13.586 -6.871 1.660 1.00 66.00 68 LEU A N 1
ATOM 532 C CA . LEU A 1 68 ? -14.010 -6.053 2.800 1.00 66.00 68 LEU A CA 1
ATOM 533 C C . LEU A 1 68 ? -15.380 -5.399 2.566 1.00 66.00 68 LEU A C 1
ATOM 535 O O . LEU A 1 68 ? -16.165 -5.288 3.506 1.00 66.00 68 LEU A O 1
ATOM 539 N N . VAL A 1 69 ? -15.705 -5.012 1.325 1.00 63.66 69 VAL A N 1
ATOM 540 C CA . VAL A 1 69 ? -17.041 -4.486 0.969 1.00 63.66 69 VAL A CA 1
ATOM 541 C C . VAL A 1 69 ? -18.096 -5.566 1.157 1.00 63.66 69 VAL A C 1
ATOM 543 O O . VAL A 1 69 ? -19.164 -5.310 1.713 1.00 63.66 69 VAL A O 1
ATOM 546 N N . TRP A 1 70 ? -17.781 -6.789 0.727 1.00 64.81 70 TRP A N 1
ATOM 547 C CA . TRP A 1 70 ? -18.677 -7.929 0.876 1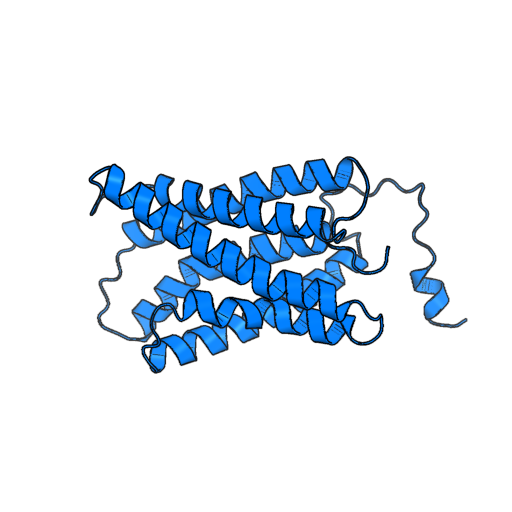.00 64.81 70 TRP A CA 1
ATOM 548 C C . TRP A 1 70 ? -18.947 -8.264 2.346 1.00 64.81 70 TRP A C 1
ATOM 550 O O . TRP A 1 70 ? -20.093 -8.534 2.701 1.00 64.81 70 TRP A O 1
ATOM 560 N N . LYS A 1 71 ? -17.933 -8.182 3.216 1.00 66.19 71 LYS A N 1
ATOM 561 C CA . LYS A 1 71 ? -18.105 -8.350 4.667 1.00 66.19 71 LYS A CA 1
ATOM 562 C C . LYS A 1 71 ? -18.918 -7.201 5.288 1.00 66.19 71 LYS A C 1
ATOM 564 O O . LYS A 1 71 ? -19.849 -7.443 6.047 1.00 66.19 71 LYS A O 1
ATOM 569 N N . GLY A 1 72 ? -18.623 -5.949 4.925 1.00 60.22 72 GLY A N 1
ATOM 570 C CA . GLY A 1 72 ? -19.246 -4.747 5.502 1.00 60.22 72 GLY A CA 1
ATOM 571 C C . GLY A 1 72 ? -20.673 -4.429 5.025 1.00 60.22 72 GLY A C 1
ATOM 572 O O . GLY A 1 72 ? -21.301 -3.499 5.541 1.00 60.22 72 GLY A O 1
ATOM 573 N N . ARG A 1 73 ? -21.211 -5.180 4.053 1.00 57.53 73 ARG A N 1
ATOM 574 C CA . ARG A 1 73 ? -22.537 -4.934 3.451 1.00 57.53 73 ARG A CA 1
ATOM 575 C C . ARG A 1 73 ? -23.702 -4.999 4.446 1.00 57.53 73 ARG A C 1
ATOM 577 O O . ARG A 1 73 ? -24.700 -4.317 4.240 1.00 57.53 73 ARG A O 1
ATOM 584 N N . GLY A 1 74 ? -23.567 -5.780 5.521 1.00 55.56 74 GLY A N 1
ATOM 585 C CA . GLY A 1 74 ? -24.611 -5.959 6.539 1.00 55.56 74 GLY A CA 1
ATOM 586 C C . GLY A 1 74 ? -24.766 -4.783 7.510 1.00 55.56 74 GLY A C 1
ATOM 587 O O . GLY A 1 74 ? -25.843 -4.594 8.064 1.00 55.56 74 GLY A O 1
ATOM 588 N N . HIS A 1 75 ? -23.732 -3.952 7.673 1.00 60.19 75 HIS A N 1
ATOM 589 C CA . HIS A 1 75 ? -23.643 -2.982 8.775 1.00 60.19 75 HIS A CA 1
ATOM 590 C C . HIS A 1 75 ? -23.745 -1.508 8.332 1.00 60.19 75 HIS A C 1
ATOM 592 O O . HIS A 1 75 ? -23.436 -0.606 9.101 1.00 60.19 75 HIS A O 1
ATOM 598 N N . ARG A 1 76 ? -24.168 -1.222 7.086 1.00 64.50 76 ARG A N 1
ATOM 599 C CA . ARG A 1 76 ? -24.163 0.133 6.466 1.00 64.50 76 ARG A CA 1
ATOM 600 C C . ARG A 1 76 ? -22.772 0.787 6.356 1.00 64.50 76 ARG A C 1
ATOM 602 O O . ARG A 1 76 ? -22.670 1.982 6.095 1.00 64.50 76 ARG A O 1
ATOM 609 N N . LEU A 1 77 ? -21.700 0.006 6.480 1.00 67.25 77 LEU A N 1
ATOM 610 C CA . LEU A 1 77 ? -20.308 0.486 6.450 1.00 67.25 77 LEU A CA 1
ATOM 611 C C . LEU A 1 77 ? -19.722 0.541 5.038 1.00 67.25 77 LEU A C 1
ATOM 613 O O . LEU A 1 77 ? -18.653 1.113 4.823 1.00 67.25 77 LEU A O 1
ATOM 617 N N . TRP A 1 78 ? -20.459 0.014 4.060 1.00 68.44 78 TRP A N 1
ATOM 618 C CA . TRP A 1 78 ? -20.085 0.003 2.650 1.00 68.44 78 TRP A CA 1
ATOM 619 C C . TRP A 1 78 ? -19.649 1.371 2.083 1.00 68.44 78 TRP A C 1
ATOM 621 O O . TRP A 1 78 ? -18.696 1.357 1.305 1.00 68.44 78 TRP A O 1
ATOM 631 N N . PRO A 1 79 ? -20.202 2.550 2.467 1.00 69.94 79 PRO A N 1
ATOM 632 C CA . PRO A 1 79 ? -19.734 3.827 1.923 1.00 69.94 79 PRO A CA 1
ATOM 633 C C . PRO A 1 79 ? -18.319 4.164 2.394 1.00 69.94 79 PRO A C 1
ATOM 635 O O . PRO A 1 79 ? -17.507 4.652 1.613 1.00 69.94 79 PRO A O 1
ATOM 638 N N . LYS A 1 80 ? -17.995 3.851 3.657 1.00 70.62 80 LYS A N 1
ATOM 639 C CA . LYS A 1 80 ? -16.649 4.053 4.203 1.00 70.62 80 LYS A CA 1
ATOM 640 C C . LYS A 1 80 ? -15.648 3.087 3.565 1.00 70.62 80 LYS A C 1
ATOM 642 O O . LYS A 1 80 ? -14.526 3.476 3.263 1.00 70.62 80 LYS A O 1
ATOM 647 N N . VAL A 1 81 ? -16.063 1.846 3.300 1.00 69.56 81 VAL A N 1
ATOM 648 C CA . VAL A 1 81 ? -15.217 0.861 2.607 1.00 69.56 81 VAL A CA 1
ATOM 649 C C . VAL A 1 81 ? -15.015 1.228 1.129 1.00 69.56 81 VAL A C 1
ATOM 651 O O . VAL A 1 81 ? -13.917 1.066 0.607 1.00 69.56 81 VAL A O 1
ATOM 654 N N . LEU A 1 82 ? -16.020 1.788 0.450 1.00 74.44 82 LEU A N 1
ATOM 655 C CA . LEU A 1 82 ? -15.843 2.339 -0.900 1.00 74.44 82 LEU A CA 1
ATOM 656 C C . LEU A 1 82 ? -14.909 3.551 -0.908 1.00 74.44 82 LEU A C 1
ATOM 658 O O . LEU A 1 82 ? -14.041 3.640 -1.774 1.00 74.44 82 LEU A O 1
ATOM 662 N N . ALA A 1 83 ? -15.044 4.455 0.067 1.00 74.06 83 ALA A N 1
ATOM 663 C CA . ALA A 1 83 ? -14.113 5.567 0.238 1.00 74.06 83 ALA A CA 1
ATOM 664 C C . ALA A 1 83 ? -12.681 5.061 0.467 1.00 74.06 83 ALA A C 1
ATOM 666 O O . ALA A 1 83 ? -11.737 5.621 -0.086 1.00 74.06 83 ALA A O 1
ATOM 667 N N . LEU A 1 84 ? -12.522 3.951 1.196 1.00 74.25 84 LEU A N 1
ATOM 668 C CA . LEU A 1 84 ? -11.239 3.278 1.360 1.00 74.25 84 LEU A CA 1
ATOM 669 C C . LEU A 1 84 ? -10.720 2.691 0.039 1.00 74.25 84 LEU A C 1
ATOM 671 O O . LEU A 1 84 ? -9.553 2.876 -0.271 1.00 74.25 84 LEU A O 1
ATOM 675 N N . ILE A 1 85 ? -11.556 2.038 -0.772 1.00 79.12 85 ILE A N 1
ATOM 676 C CA . ILE A 1 85 ? -11.157 1.517 -2.093 1.00 79.12 85 ILE A CA 1
ATOM 677 C C . ILE A 1 85 ? -10.623 2.631 -2.992 1.00 79.12 85 ILE A C 1
ATOM 679 O O . ILE A 1 85 ? -9.531 2.515 -3.555 1.00 79.12 85 ILE A O 1
ATOM 683 N N . VAL A 1 86 ? -11.392 3.712 -3.125 1.00 82.00 86 VAL A N 1
ATOM 684 C CA . VAL A 1 86 ? -11.012 4.855 -3.961 1.00 82.00 86 VAL A CA 1
ATOM 685 C C . VAL A 1 86 ? -9.756 5.503 -3.392 1.00 82.00 86 VAL A C 1
ATOM 687 O O . VAL A 1 86 ? -8.786 5.718 -4.113 1.00 82.00 86 VAL A O 1
ATOM 690 N N . GLY A 1 87 ? -9.742 5.737 -2.083 1.00 81.50 87 GLY A N 1
ATOM 691 C CA . GLY A 1 87 ? -8.638 6.364 -1.379 1.00 81.50 87 GLY A CA 1
ATOM 692 C C . GLY A 1 87 ? -7.328 5.578 -1.462 1.00 81.50 87 GLY A C 1
ATOM 693 O O . GLY A 1 87 ? -6.294 6.163 -1.762 1.00 81.50 87 GLY A O 1
ATOM 694 N N . VAL A 1 88 ? -7.357 4.256 -1.276 1.00 81.44 88 VAL A N 1
ATOM 695 C CA . VAL A 1 88 ? -6.175 3.383 -1.395 1.00 81.44 88 VAL A CA 1
ATOM 696 C C . VAL A 1 88 ? -5.695 3.308 -2.844 1.00 81.44 88 VAL A C 1
ATOM 698 O O . VAL A 1 88 ? -4.492 3.310 -3.088 1.00 81.44 88 VAL A O 1
ATOM 701 N N . THR A 1 89 ? -6.60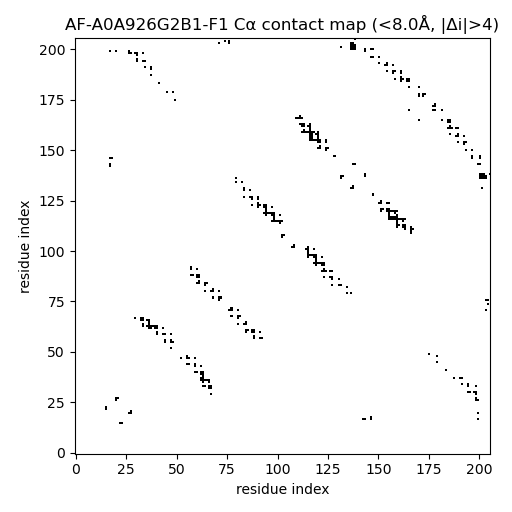5 3.321 -3.821 1.00 86.00 89 THR A N 1
ATOM 702 C CA . THR A 1 89 ? -6.229 3.395 -5.244 1.00 86.00 89 THR A CA 1
ATOM 703 C C . THR A 1 89 ? -5.509 4.709 -5.556 1.00 86.00 89 THR A C 1
ATOM 705 O O . THR A 1 89 ? -4.464 4.705 -6.205 1.00 86.00 89 THR A O 1
ATOM 708 N N . VAL A 1 90 ? -6.017 5.831 -5.036 1.00 86.19 90 VAL A N 1
ATOM 709 C CA . VAL A 1 90 ? -5.364 7.143 -5.147 1.00 86.19 90 VAL A CA 1
ATOM 710 C C . VAL A 1 90 ? -4.019 7.151 -4.415 1.00 86.19 90 VAL A C 1
ATOM 712 O O . VAL A 1 90 ? -3.034 7.626 -4.970 1.00 86.19 90 VAL A O 1
ATOM 715 N N . ALA A 1 91 ? -3.936 6.586 -3.209 1.00 86.81 91 ALA A N 1
ATOM 716 C CA . ALA A 1 91 ? -2.694 6.490 -2.445 1.00 86.81 91 ALA A CA 1
ATOM 717 C C . ALA A 1 91 ? -1.627 5.674 -3.189 1.00 86.81 91 ALA A C 1
ATOM 719 O O . ALA A 1 91 ? -0.465 6.073 -3.233 1.00 86.81 91 ALA A O 1
ATOM 720 N N . HIS A 1 92 ? -2.025 4.566 -3.818 1.00 85.38 92 HIS A N 1
ATOM 721 C CA . HIS A 1 92 ? -1.139 3.741 -4.632 1.00 85.38 92 HIS A CA 1
ATOM 722 C C . HIS A 1 92 ? -0.651 4.505 -5.870 1.00 85.38 92 HIS A C 1
ATOM 724 O O . HIS A 1 92 ? 0.543 4.490 -6.165 1.00 85.38 92 HIS A O 1
ATOM 730 N N . TYR A 1 93 ? -1.538 5.244 -6.546 1.00 87.06 93 TYR A N 1
ATOM 731 C CA . TYR A 1 93 ? -1.152 6.129 -7.647 1.00 87.06 93 TYR A CA 1
ATOM 732 C C . TYR A 1 93 ? -0.137 7.192 -7.205 1.00 87.06 93 TYR A C 1
ATOM 734 O O . TYR A 1 93 ? 0.915 7.331 -7.824 1.00 87.06 93 TYR A O 1
ATOM 742 N N . LEU A 1 94 ? -0.405 7.895 -6.103 1.00 88.56 94 LEU A N 1
ATOM 743 C CA . LEU A 1 94 ? 0.503 8.911 -5.566 1.00 88.56 94 LEU A CA 1
ATOM 744 C C . LEU A 1 94 ? 1.854 8.317 -5.150 1.00 88.56 94 LEU A C 1
ATOM 746 O O . LEU A 1 94 ? 2.886 8.923 -5.421 1.00 88.56 94 LEU A O 1
ATOM 750 N N . GLY A 1 95 ? 1.862 7.128 -4.543 1.00 85.44 95 GLY A N 1
ATOM 751 C CA . GLY A 1 95 ? 3.091 6.414 -4.196 1.00 85.44 95 GLY A CA 1
ATOM 752 C C . GLY A 1 95 ? 3.928 6.060 -5.427 1.00 85.44 95 GLY A C 1
ATOM 753 O O . GLY A 1 95 ? 5.135 6.292 -5.432 1.00 85.44 95 GLY A O 1
ATOM 754 N N . MET A 1 96 ? 3.291 5.574 -6.497 1.00 84.88 96 MET A N 1
ATOM 755 C CA . MET A 1 96 ? 3.963 5.286 -7.771 1.00 84.88 96 MET A CA 1
ATOM 756 C C . MET A 1 96 ? 4.554 6.551 -8.403 1.00 84.88 96 MET A C 1
ATOM 758 O O . MET A 1 96 ? 5.715 6.543 -8.806 1.00 84.88 96 MET A O 1
ATOM 762 N N . GLN A 1 97 ? 3.793 7.650 -8.436 1.00 89.06 97 GLN A N 1
ATOM 763 C CA . GLN A 1 97 ? 4.285 8.930 -8.951 1.00 89.06 97 GLN A CA 1
ATOM 764 C C . GLN A 1 97 ? 5.459 9.458 -8.118 1.00 89.06 97 GLN A C 1
ATOM 766 O O . GLN A 1 97 ? 6.456 9.901 -8.676 1.00 89.06 97 GLN A O 1
ATOM 771 N N . ALA A 1 98 ? 5.380 9.372 -6.789 1.00 86.56 98 ALA A N 1
ATOM 772 C CA . ALA A 1 98 ? 6.447 9.832 -5.906 1.00 86.56 98 ALA A CA 1
ATOM 773 C C . ALA A 1 98 ? 7.731 9.001 -6.064 1.00 86.56 98 ALA A C 1
ATOM 775 O O . ALA A 1 98 ? 8.826 9.563 -6.082 1.00 86.56 98 ALA A O 1
ATOM 776 N N . ALA A 1 99 ? 7.602 7.681 -6.228 1.00 84.69 99 ALA A N 1
ATOM 777 C CA . ALA A 1 99 ? 8.728 6.805 -6.533 1.00 84.69 99 ALA A CA 1
ATOM 778 C C . ALA A 1 99 ? 9.369 7.162 -7.886 1.00 84.69 99 ALA A C 1
ATOM 780 O O . ALA A 1 99 ? 10.589 7.296 -7.962 1.00 84.69 99 ALA A O 1
ATOM 781 N N . ALA A 1 100 ? 8.561 7.384 -8.928 1.00 83.88 100 ALA A N 1
ATOM 782 C CA . ALA A 1 100 ? 9.051 7.783 -10.247 1.00 83.88 100 ALA A CA 1
ATOM 783 C C . ALA A 1 100 ? 9.799 9.129 -10.202 1.00 83.88 100 ALA A C 1
ATOM 785 O O . ALA A 1 100 ? 10.928 9.222 -10.678 1.00 83.88 100 ALA A O 1
ATOM 786 N N . SER A 1 101 ? 9.238 10.146 -9.539 1.00 85.00 101 SER A N 1
ATOM 787 C CA . SER A 1 101 ? 9.894 11.451 -9.379 1.00 85.00 101 SER A CA 1
ATOM 788 C C . SER A 1 101 ? 11.204 11.363 -8.587 1.00 85.00 101 SER A C 1
ATOM 790 O O . SER A 1 101 ? 12.194 12.017 -8.926 1.00 85.00 101 SER A O 1
ATOM 792 N N . ALA A 1 102 ? 11.239 10.553 -7.523 1.00 83.06 102 ALA A N 1
ATOM 793 C CA . ALA A 1 102 ? 12.460 10.304 -6.755 1.00 83.06 102 ALA A CA 1
ATOM 794 C C . ALA A 1 102 ? 13.548 9.631 -7.608 1.00 83.06 102 ALA A C 1
ATOM 796 O O . ALA A 1 102 ? 14.727 9.932 -7.451 1.00 83.06 102 ALA A O 1
ATOM 797 N N . GLN A 1 103 ? 13.158 8.757 -8.536 1.00 78.25 103 GLN A N 1
ATOM 798 C CA . GLN A 1 103 ? 14.078 8.122 -9.473 1.00 78.25 103 GLN A CA 1
ATOM 799 C C . GLN A 1 103 ? 14.615 9.109 -10.528 1.00 78.25 103 GLN A C 1
ATOM 801 O O . GLN A 1 103 ? 15.822 9.154 -10.763 1.00 78.25 103 GLN A O 1
ATOM 806 N N . GLU A 1 104 ? 13.751 9.940 -11.121 1.00 77.81 104 GLU A N 1
ATOM 807 C CA . GLU A 1 104 ? 14.136 10.945 -12.127 1.00 77.81 104 GLU A CA 1
ATOM 808 C C . GLU A 1 104 ? 15.066 12.024 -11.550 1.00 77.81 104 GLU A C 1
ATOM 810 O O . GLU A 1 104 ? 16.111 12.332 -12.125 1.00 77.81 104 GLU A O 1
ATOM 815 N N . SER A 1 105 ? 14.719 12.568 -10.379 1.00 71.69 105 SER A N 1
ATOM 816 C CA . SER A 1 105 ? 15.458 13.657 -9.717 1.00 71.69 105 SER A CA 1
ATOM 817 C C . SER A 1 105 ? 16.897 13.313 -9.325 1.00 71.69 105 SER A C 1
ATOM 819 O O . SER A 1 105 ? 17.720 14.218 -9.196 1.00 71.69 105 SER A O 1
ATOM 821 N N . GLN A 1 106 ? 17.227 12.031 -9.150 1.00 64.94 106 GLN A N 1
ATOM 822 C CA . GLN A 1 106 ? 18.580 11.608 -8.784 1.00 64.94 106 GLN A CA 1
ATOM 823 C C . GLN A 1 106 ? 19.465 11.265 -9.988 1.00 64.94 106 GLN A C 1
ATOM 825 O O . GLN A 1 106 ? 20.616 10.880 -9.796 1.00 64.94 106 GLN A O 1
ATOM 830 N N . GLY A 1 107 ? 18.955 11.350 -11.224 1.00 59.88 107 GLY A N 1
ATOM 831 C CA . GLY A 1 107 ? 19.682 10.883 -12.412 1.00 59.88 107 GLY A CA 1
ATOM 832 C C . GLY A 1 107 ? 19.988 9.375 -12.392 1.00 59.88 107 GLY A C 1
ATOM 833 O O . GLY A 1 107 ? 20.712 8.873 -13.250 1.00 59.88 107 GLY A O 1
ATOM 834 N N . LEU A 1 108 ? 19.426 8.643 -11.422 1.00 55.91 108 LEU A N 1
ATOM 835 C CA . LEU A 1 108 ? 19.577 7.208 -11.208 1.00 55.91 108 LEU A CA 1
ATOM 836 C C . LEU A 1 108 ? 18.619 6.462 -12.134 1.00 55.91 108 LEU A C 1
ATOM 838 O O . LEU A 1 108 ? 17.638 5.855 -11.709 1.00 55.91 108 LEU A O 1
ATOM 842 N N . LEU A 1 109 ? 18.896 6.504 -13.433 1.00 54.84 109 LEU A N 1
ATOM 843 C CA . LEU A 1 109 ? 18.127 5.714 -14.392 1.00 54.84 109 LEU A CA 1
ATOM 844 C C . LEU A 1 109 ? 18.495 4.220 -14.345 1.00 54.84 109 LEU A C 1
ATOM 846 O O . LEU A 1 109 ? 17.791 3.414 -14.948 1.00 54.84 109 LEU A O 1
ATOM 850 N N . THR A 1 110 ? 19.548 3.828 -13.613 1.00 57.28 110 THR A N 1
ATOM 851 C CA . THR A 1 110 ? 20.079 2.454 -13.680 1.00 57.28 110 THR A CA 1
ATOM 852 C C . THR A 1 110 ? 20.715 1.871 -12.416 1.00 57.28 110 THR A C 1
ATOM 854 O O . THR A 1 110 ? 20.883 0.652 -12.392 1.00 57.28 110 THR A O 1
ATOM 857 N N . GLU A 1 111 ? 21.079 2.638 -11.376 1.00 68.25 111 GLU A N 1
ATOM 858 C CA . GLU A 1 111 ? 21.679 2.004 -10.185 1.00 68.25 111 GLU A CA 1
ATOM 859 C C . GLU A 1 111 ? 20.627 1.573 -9.153 1.00 68.25 111 GLU A C 1
ATOM 861 O O . GLU A 1 111 ? 19.697 2.330 -8.856 1.00 68.25 111 GLU A O 1
ATOM 866 N N . PRO A 1 112 ? 20.761 0.366 -8.574 1.00 73.38 112 PRO A N 1
ATOM 867 C CA . PRO A 1 112 ? 19.845 -0.100 -7.547 1.00 73.38 112 PRO A CA 1
ATOM 868 C C . PRO A 1 112 ? 19.874 0.797 -6.308 1.00 73.38 112 PRO A C 1
ATOM 870 O O . PRO A 1 112 ? 20.886 0.898 -5.618 1.00 73.38 112 PRO A O 1
ATOM 873 N N . SER A 1 113 ? 18.730 1.398 -5.984 1.00 82.06 113 SER A N 1
ATOM 874 C CA . SER A 1 113 ? 18.544 2.216 -4.787 1.00 82.06 113 SER A CA 1
ATOM 875 C C . SER A 1 113 ? 17.256 1.827 -4.074 1.00 82.06 113 SER A C 1
ATOM 877 O O . SER A 1 113 ? 16.244 1.516 -4.701 1.00 82.06 113 SER A O 1
ATOM 879 N N . LEU A 1 114 ? 17.291 1.864 -2.743 1.00 86.06 114 LEU A N 1
ATOM 880 C CA . LEU A 1 114 ? 16.100 1.683 -1.916 1.00 86.06 114 LEU A CA 1
ATOM 881 C C . LEU A 1 114 ? 15.228 2.952 -1.902 1.00 86.06 114 LEU A C 1
ATOM 883 O O . LEU A 1 114 ? 14.043 2.877 -1.582 1.00 86.06 114 LEU A O 1
ATOM 887 N N . LEU A 1 115 ? 15.801 4.122 -2.217 1.00 87.44 115 LEU A N 1
ATOM 888 C CA . LEU A 1 115 ? 15.165 5.419 -1.975 1.00 87.44 115 LEU A CA 1
ATOM 889 C C . LEU A 1 115 ? 13.830 5.605 -2.714 1.00 87.44 115 LEU A C 1
ATOM 891 O O . LEU A 1 115 ? 12.869 6.002 -2.054 1.00 87.44 115 LEU A O 1
ATOM 895 N N . PRO A 1 116 ? 13.700 5.298 -4.020 1.00 86.44 116 PRO A N 1
ATOM 896 C CA . PRO A 1 116 ? 12.421 5.472 -4.709 1.00 86.44 116 PRO A CA 1
ATOM 897 C C . PRO A 1 116 ? 11.308 4.625 -4.079 1.00 86.44 116 PRO A C 1
ATOM 899 O O . PRO A 1 116 ? 10.196 5.106 -3.869 1.00 86.44 116 PRO A O 1
ATOM 902 N N . GLY A 1 117 ? 11.629 3.386 -3.691 1.00 84.88 117 GLY A N 1
ATOM 903 C CA . GLY A 1 117 ? 10.694 2.500 -2.999 1.00 84.88 117 GLY A CA 1
ATOM 904 C C . GLY A 1 117 ? 10.338 2.974 -1.593 1.00 84.88 117 GLY A C 1
ATOM 905 O O . GLY A 1 117 ? 9.178 2.872 -1.198 1.00 84.88 117 GLY A O 1
ATOM 906 N N . PHE A 1 118 ? 11.296 3.548 -0.859 1.00 89.31 118 PHE A N 1
ATOM 907 C CA . PHE A 1 118 ? 11.037 4.185 0.432 1.00 89.31 118 PHE A CA 1
ATOM 908 C C . PHE A 1 118 ? 10.060 5.350 0.301 1.00 89.31 118 PHE A C 1
ATOM 910 O O . PHE A 1 118 ? 9.087 5.417 1.049 1.00 89.31 118 PHE A O 1
ATOM 917 N N . VAL A 1 119 ? 10.297 6.247 -0.660 1.00 89.88 119 VAL A N 1
ATOM 918 C CA . VAL A 1 119 ? 9.449 7.422 -0.902 1.00 89.88 119 VAL A CA 1
ATOM 919 C C . VAL A 1 119 ? 8.044 6.991 -1.319 1.00 89.88 119 VAL A C 1
ATOM 921 O O . VAL A 1 119 ? 7.063 7.449 -0.731 1.00 89.88 119 VAL A O 1
ATOM 924 N N . GLY A 1 120 ? 7.933 6.064 -2.275 1.00 86.56 120 GLY A N 1
ATOM 925 C CA . GLY A 1 120 ? 6.639 5.547 -2.717 1.00 86.56 120 GLY A CA 1
ATOM 926 C C . GLY A 1 120 ? 5.877 4.829 -1.602 1.00 86.56 120 GLY A C 1
ATOM 927 O O . GLY A 1 120 ? 4.685 5.077 -1.409 1.00 86.56 120 GLY A O 1
ATOM 928 N N . GLY A 1 121 ? 6.570 3.994 -0.821 1.00 86.38 121 GLY A N 1
ATOM 929 C CA . GLY A 1 121 ? 5.999 3.291 0.326 1.00 86.38 121 GLY A CA 1
ATOM 930 C C . GLY A 1 121 ? 5.520 4.243 1.424 1.00 86.38 121 GLY A C 1
ATOM 931 O O . GLY A 1 121 ? 4.408 4.073 1.924 1.00 86.38 121 GLY A O 1
ATOM 932 N N . ALA A 1 122 ? 6.301 5.278 1.745 1.00 89.44 122 ALA A N 1
ATOM 933 C CA . ALA A 1 122 ? 5.942 6.291 2.735 1.00 89.44 122 ALA A CA 1
ATOM 934 C C . ALA A 1 122 ? 4.705 7.088 2.310 1.00 89.44 122 ALA A C 1
ATOM 936 O O . ALA A 1 122 ? 3.755 7.207 3.083 1.00 89.44 122 ALA A O 1
ATOM 937 N N . VAL A 1 123 ? 4.678 7.585 1.068 1.00 90.88 123 VAL A N 1
ATOM 938 C CA . VAL A 1 123 ? 3.532 8.335 0.532 1.00 90.88 123 VAL A CA 1
ATOM 939 C C . VAL A 1 123 ? 2.278 7.462 0.521 1.00 90.88 123 VAL A C 1
ATOM 941 O O . VAL A 1 123 ? 1.246 7.870 1.052 1.00 90.88 123 VAL A O 1
ATOM 944 N N . GLY A 1 124 ? 2.369 6.237 -0.005 1.00 86.31 124 GLY A N 1
ATOM 945 C CA . GLY A 1 124 ? 1.239 5.308 -0.042 1.00 86.31 124 GLY A CA 1
ATOM 946 C C . GLY A 1 124 ? 0.696 4.982 1.353 1.00 86.31 124 GLY A C 1
ATOM 947 O O . GLY A 1 124 ? -0.518 5.018 1.570 1.00 86.31 124 GLY A O 1
ATOM 948 N N . ALA A 1 125 ? 1.580 4.718 2.317 1.00 86.44 125 ALA A N 1
ATOM 949 C CA . ALA A 1 125 ? 1.205 4.389 3.688 1.00 86.44 125 ALA A CA 1
ATOM 950 C C . ALA A 1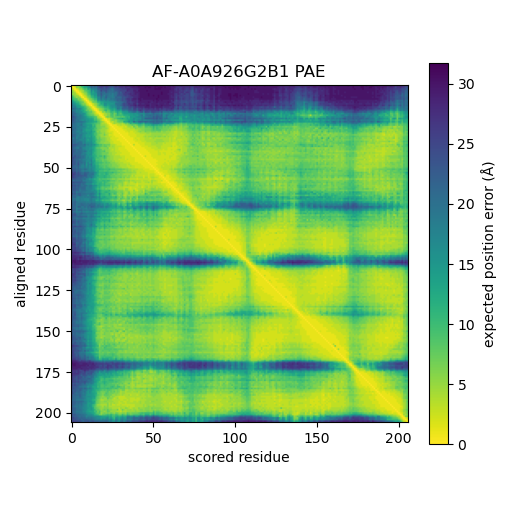 125 ? 0.569 5.57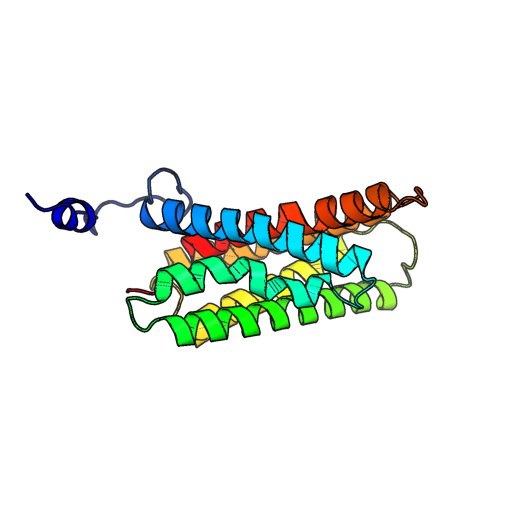6 4.427 1.00 86.44 125 ALA A C 1
ATOM 952 O O . ALA A 1 125 ? -0.506 5.428 5.012 1.00 86.44 125 ALA A O 1
ATOM 953 N N . VAL A 1 126 ? 1.195 6.757 4.371 1.00 89.12 126 VAL A N 1
ATOM 954 C CA . VAL A 1 126 ? 0.710 7.969 5.049 1.00 89.12 126 VAL A CA 1
ATOM 955 C C . VAL A 1 126 ? -0.641 8.401 4.491 1.00 89.12 126 VAL A C 1
ATOM 957 O O . VAL A 1 126 ? -1.555 8.674 5.267 1.00 89.12 126 VAL A O 1
ATOM 960 N N . VAL A 1 127 ? -0.806 8.411 3.164 1.00 89.06 127 VAL A N 1
ATOM 961 C CA . VAL A 1 127 ? -2.085 8.775 2.540 1.00 89.06 127 VAL A CA 1
ATOM 962 C C . VAL A 1 127 ? -3.168 7.762 2.917 1.00 89.06 127 VAL A C 1
ATOM 964 O O . VAL A 1 127 ? -4.248 8.163 3.344 1.00 89.06 127 VAL A O 1
ATOM 967 N N . SER A 1 128 ? -2.879 6.458 2.846 1.00 84.19 128 SER A N 1
ATOM 968 C CA . SER A 1 128 ? -3.854 5.413 3.199 1.00 84.19 128 SER A CA 1
ATOM 969 C C . SER A 1 128 ? -4.306 5.505 4.660 1.00 84.19 128 SER A C 1
ATOM 971 O O . SER A 1 128 ? -5.501 5.421 4.946 1.00 84.19 128 SER A O 1
ATOM 973 N N . MET A 1 129 ? -3.378 5.725 5.594 1.00 85.62 129 MET A N 1
ATOM 974 C CA . MET A 1 129 ? -3.710 5.864 7.016 1.00 85.62 129 MET A CA 1
ATOM 975 C C . MET A 1 129 ? -4.392 7.194 7.336 1.00 85.62 129 MET A C 1
ATOM 977 O O . MET A 1 129 ? -5.344 7.211 8.113 1.00 85.62 129 MET A O 1
ATOM 981 N N . GLY A 1 130 ? -3.984 8.288 6.689 1.00 84.69 130 GLY A N 1
ATOM 982 C CA . GLY A 1 130 ? -4.663 9.578 6.794 1.00 84.69 130 GLY A CA 1
ATOM 983 C C . GLY A 1 130 ? -6.119 9.497 6.334 1.00 84.69 130 GLY A C 1
ATOM 984 O O . GLY A 1 130 ? -7.008 10.010 7.009 1.00 84.69 130 GLY A O 1
ATOM 985 N N . LEU A 1 131 ? -6.392 8.773 5.247 1.00 83.31 131 LEU A N 1
ATOM 986 C CA . LEU A 1 131 ? -7.757 8.509 4.790 1.00 83.31 131 LEU A CA 1
ATOM 987 C C . LEU A 1 131 ? -8.551 7.697 5.820 1.00 83.31 131 LEU A C 1
ATOM 989 O O . LEU A 1 131 ? -9.694 8.040 6.117 1.00 83.31 131 LEU A O 1
ATOM 993 N N . CYS A 1 132 ? -7.948 6.667 6.422 1.00 79.19 132 CYS A N 1
ATOM 994 C CA . CYS A 1 132 ? -8.600 5.915 7.498 1.00 79.19 132 CYS A CA 1
ATOM 995 C C . CYS A 1 132 ? -8.956 6.809 8.693 1.00 79.19 132 CYS A C 1
ATOM 997 O O . CYS A 1 132 ? -10.036 6.657 9.266 1.00 79.19 132 CYS A O 1
ATOM 999 N N . ALA A 1 133 ? -8.078 7.747 9.056 1.00 81.38 133 ALA A N 1
ATOM 1000 C CA . ALA A 1 133 ? -8.331 8.707 10.125 1.00 81.38 133 ALA A CA 1
ATOM 1001 C C . ALA A 1 133 ? -9.488 9.654 9.768 1.00 81.38 133 ALA A C 1
ATOM 1003 O O . ALA A 1 133 ? -10.441 9.776 10.535 1.00 81.38 133 ALA A O 1
ATOM 1004 N N . VAL A 1 134 ? -9.442 10.272 8.581 1.00 83.38 134 VAL A N 1
ATOM 1005 C CA . VAL A 1 134 ? -10.447 11.242 8.106 1.00 83.38 134 VAL A CA 1
ATOM 1006 C C . VAL A 1 134 ? -11.841 10.620 8.010 1.00 83.38 134 VAL A C 1
ATOM 1008 O O . VAL A 1 134 ? -12.825 11.256 8.380 1.00 83.38 134 VAL A O 1
ATOM 1011 N N . PHE A 1 135 ? -11.942 9.367 7.563 1.00 77.69 135 PHE A N 1
ATOM 1012 C CA . PHE A 1 135 ? -13.224 8.663 7.455 1.00 77.69 135 PHE A CA 1
ATOM 1013 C C . PHE A 1 135 ? -13.673 7.971 8.753 1.00 77.69 135 PHE A C 1
ATOM 1015 O O . PHE A 1 135 ? -14.694 7.275 8.752 1.00 77.69 135 PHE A O 1
ATOM 1022 N N . GLY A 1 136 ? -12.943 8.157 9.860 1.00 74.06 136 GLY A N 1
ATOM 1023 C CA . GLY A 1 136 ? -13.285 7.572 11.158 1.00 74.06 136 GLY A CA 1
ATOM 1024 C C . GLY A 1 136 ? -13.350 6.046 11.099 1.00 74.06 136 GLY A C 1
ATOM 1025 O O . GLY A 1 136 ? -14.334 5.449 11.535 1.00 74.06 136 GLY A O 1
ATOM 1026 N N . LEU A 1 137 ? -12.350 5.440 10.456 1.00 75.62 137 LEU A N 1
ATOM 1027 C CA . LEU A 1 137 ? -12.188 3.992 10.299 1.00 75.62 137 LEU A CA 1
ATOM 1028 C C . LEU A 1 137 ? -11.096 3.415 11.207 1.00 75.62 137 LEU A C 1
ATOM 1030 O O . LEU A 1 137 ? -10.973 2.194 11.311 1.00 75.62 137 LEU A O 1
ATOM 1034 N N . MET A 1 138 ? -10.288 4.274 11.833 1.00 75.94 138 MET A N 1
ATOM 1035 C CA . MET A 1 138 ? -9.257 3.848 12.776 1.00 75.94 138 MET A CA 1
ATOM 1036 C C . MET A 1 138 ? -9.865 3.512 14.138 1.00 75.94 138 MET A C 1
ATOM 1038 O O . MET A 1 138 ? -10.687 4.271 14.651 1.00 75.94 138 MET A O 1
ATOM 1042 N N . ARG A 1 139 ? -9.394 2.422 14.758 1.00 73.19 139 ARG A N 1
ATOM 1043 C CA . ARG A 1 139 ? -9.650 2.138 16.180 1.00 73.19 139 ARG A CA 1
ATOM 1044 C C . ARG A 1 139 ? -9.230 3.352 17.037 1.00 73.19 139 ARG A C 1
ATOM 1046 O O . ARG A 1 139 ? -8.094 3.813 16.890 1.00 73.19 139 ARG A O 1
ATOM 1053 N N . PRO A 1 140 ? -10.075 3.879 17.938 1.00 69.94 140 PRO A N 1
ATOM 1054 C CA . PRO A 1 140 ? -9.687 4.996 18.795 1.00 69.94 140 PRO A CA 1
ATOM 1055 C C . PRO A 1 140 ? -8.594 4.581 19.793 1.00 69.94 140 PRO A C 1
ATOM 1057 O O . PRO A 1 140 ? -8.553 3.441 20.248 1.00 69.94 140 PRO A O 1
ATOM 1060 N N . GLY A 1 141 ? -7.718 5.522 20.155 1.00 76.06 141 GLY A N 1
ATOM 1061 C CA . GLY A 1 141 ? -6.715 5.341 21.209 1.00 76.06 141 GLY A CA 1
ATOM 1062 C C . GLY A 1 141 ? -5.260 5.445 20.745 1.00 76.06 141 GLY A C 1
ATOM 1063 O O . GLY A 1 141 ? -4.927 5.297 19.568 1.00 76.06 141 GLY A O 1
ATOM 1064 N N . ALA A 1 142 ? -4.371 5.704 21.708 1.00 76.31 142 ALA A N 1
ATOM 10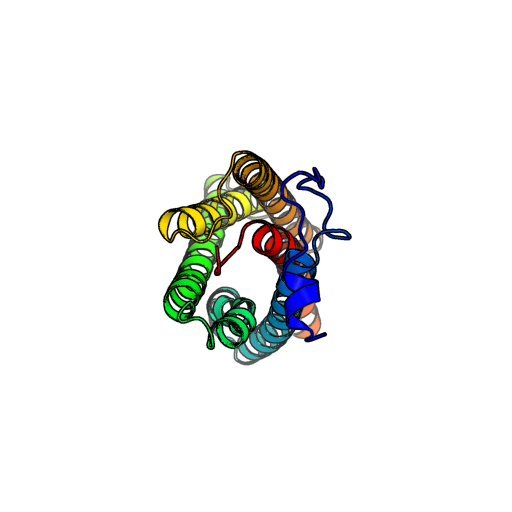65 C CA . ALA A 1 142 ? -2.945 5.913 21.456 1.00 76.31 142 ALA A CA 1
ATOM 1066 C C . ALA A 1 142 ? -2.257 4.671 20.862 1.00 76.31 142 ALA A C 1
ATOM 1068 O O . ALA A 1 142 ? -1.365 4.807 20.029 1.00 76.31 142 ALA A O 1
ATOM 1069 N N . ALA A 1 143 ? -2.702 3.466 21.232 1.00 75.12 143 ALA A N 1
ATOM 1070 C CA . ALA A 1 143 ? -2.142 2.215 20.724 1.00 75.12 143 ALA A CA 1
ATOM 1071 C C . ALA A 1 143 ? -2.319 2.065 19.201 1.00 75.12 143 ALA A C 1
ATOM 1073 O O . ALA A 1 143 ? -1.365 1.713 18.509 1.00 75.12 143 ALA A O 1
ATOM 1074 N N . THR A 1 144 ? -3.492 2.411 18.658 1.00 79.50 144 THR A N 1
ATOM 1075 C CA . THR A 1 144 ? -3.738 2.400 17.207 1.00 79.50 144 THR A CA 1
ATOM 1076 C C . THR A 1 144 ? -2.861 3.410 16.484 1.00 79.50 144 THR A C 1
ATOM 1078 O O . THR A 1 144 ? -2.341 3.114 15.413 1.00 79.50 144 THR A O 1
ATOM 1081 N N . LEU A 1 145 ? -2.672 4.600 17.064 1.00 80.38 145 LEU A N 1
ATOM 1082 C CA . LEU A 1 145 ? -1.824 5.632 16.472 1.00 80.38 145 LEU A CA 1
ATOM 1083 C C . LEU A 1 145 ? -0.354 5.193 16.436 1.00 80.38 145 LEU A C 1
ATOM 1085 O O . LEU A 1 145 ? 0.298 5.321 15.403 1.00 80.38 145 LEU A O 1
ATOM 1089 N N . ILE A 1 146 ? 0.151 4.625 17.533 1.00 83.44 146 ILE A N 1
ATOM 1090 C CA . ILE A 1 146 ? 1.509 4.067 17.610 1.00 83.44 146 ILE A CA 1
ATOM 1091 C C . ILE A 1 146 ? 1.683 2.951 16.574 1.00 83.44 146 ILE A C 1
ATOM 1093 O O . ILE A 1 146 ? 2.681 2.922 15.854 1.00 83.44 146 ILE A O 1
ATOM 1097 N N . PHE A 1 147 ? 0.697 2.063 16.450 1.00 83.38 147 PHE A N 1
ATOM 1098 C CA . PHE A 1 147 ? 0.739 0.976 15.480 1.00 83.38 147 PHE A CA 1
ATOM 1099 C C . PHE A 1 147 ? 0.655 1.476 14.030 1.00 83.38 147 PHE A C 1
ATOM 1101 O O . PHE A 1 147 ? 1.349 0.956 13.163 1.00 83.38 147 PHE A O 1
ATOM 1108 N N . ALA A 1 148 ? -0.134 2.517 13.754 1.00 84.62 148 ALA A N 1
ATOM 1109 C CA . ALA A 1 148 ? -0.194 3.159 12.443 1.00 84.62 148 ALA A CA 1
ATOM 1110 C C . ALA A 1 148 ? 1.158 3.789 12.061 1.00 84.62 148 ALA A C 1
ATOM 1112 O O . ALA A 1 148 ? 1.649 3.592 10.951 1.00 84.62 148 ALA A O 1
ATOM 1113 N N . LEU A 1 149 ? 1.819 4.475 13.000 1.00 87.44 149 LEU A N 1
ATOM 1114 C CA . LEU A 1 149 ? 3.168 5.011 12.787 1.00 87.44 149 LEU A CA 1
ATOM 1115 C C . LEU A 1 149 ? 4.182 3.895 12.509 1.00 87.44 149 LEU A C 1
ATOM 1117 O O . LEU A 1 149 ? 4.961 3.993 11.561 1.00 87.44 149 LEU A O 1
ATOM 1121 N N . PHE A 1 150 ? 4.135 2.805 13.279 1.00 88.38 150 PHE A N 1
ATOM 1122 C CA . PHE A 1 150 ? 4.933 1.610 13.003 1.00 88.38 150 PHE A CA 1
ATOM 1123 C C . PHE A 1 150 ? 4.640 1.041 11.607 1.00 88.38 150 PHE A C 1
ATOM 1125 O O . PHE A 1 150 ? 5.563 0.768 10.840 1.00 88.38 150 PHE A O 1
ATOM 1132 N N . GLY A 1 151 ? 3.363 0.921 11.246 1.00 85.38 151 GLY A N 1
ATOM 1133 C CA . GLY A 1 151 ? 2.918 0.462 9.937 1.00 85.38 151 GLY A CA 1
ATOM 1134 C C . GLY A 1 151 ? 3.452 1.330 8.799 1.00 85.38 151 GLY A C 1
ATOM 1135 O O . GLY A 1 151 ? 3.844 0.795 7.766 1.00 85.38 151 GLY A O 1
ATOM 1136 N N . ALA A 1 152 ? 3.554 2.648 8.994 1.00 88.31 152 ALA A N 1
ATOM 1137 C CA . ALA A 1 152 ? 4.110 3.570 8.001 1.00 88.31 152 ALA A CA 1
ATOM 1138 C C . ALA A 1 152 ? 5.585 3.270 7.736 1.00 88.31 152 ALA A C 1
ATOM 1140 O O . ALA A 1 152 ? 6.011 3.178 6.583 1.00 88.31 152 ALA A O 1
ATOM 1141 N N . VAL A 1 153 ? 6.351 3.065 8.808 1.00 91.00 153 VAL A N 1
ATOM 1142 C CA . VAL A 1 153 ? 7.769 2.704 8.733 1.00 91.00 153 VAL A CA 1
ATOM 1143 C C . VAL A 1 153 ? 7.938 1.339 8.066 1.00 91.00 153 VAL A C 1
ATOM 1145 O O . VAL A 1 153 ? 8.725 1.213 7.129 1.00 91.00 153 VAL A O 1
ATOM 1148 N N . LEU A 1 154 ? 7.155 0.337 8.479 1.00 91.31 154 LEU A N 1
ATOM 1149 C CA . LEU A 1 154 ? 7.173 -1.004 7.895 1.00 91.31 154 LEU A CA 1
ATOM 1150 C C . LEU A 1 154 ? 6.877 -0.971 6.389 1.00 91.31 154 LEU A C 1
ATOM 1152 O O . LEU A 1 154 ? 7.632 -1.533 5.601 1.00 91.31 154 LEU A O 1
ATOM 1156 N N . LEU A 1 155 ? 5.811 -0.284 5.974 1.00 89.69 155 LEU A N 1
ATOM 1157 C CA . LEU A 1 155 ? 5.410 -0.185 4.567 1.00 89.69 155 LEU A CA 1
ATOM 1158 C C . LEU A 1 155 ? 6.431 0.574 3.716 1.00 89.69 155 LEU A C 1
ATOM 1160 O O . LEU A 1 155 ? 6.642 0.220 2.555 1.00 89.69 155 LEU A O 1
ATOM 1164 N N . SER A 1 156 ? 7.100 1.572 4.295 1.00 89.75 156 SER A N 1
ATOM 1165 C CA . SER A 1 156 ? 8.203 2.284 3.642 1.00 89.75 156 SER A CA 1
ATOM 1166 C C . SER A 1 156 ? 9.406 1.362 3.429 1.00 89.75 156 SER A C 1
ATOM 1168 O O . SER A 1 156 ? 9.954 1.317 2.330 1.00 89.75 156 SER A O 1
ATOM 1170 N N . LEU A 1 157 ? 9.785 0.578 4.447 1.00 90.44 157 LEU A N 1
ATOM 1171 C CA . LEU A 1 157 ? 10.874 -0.405 4.370 1.00 90.44 157 LEU A CA 1
ATOM 1172 C C . LEU A 1 157 ? 10.591 -1.500 3.341 1.00 90.44 157 LEU A C 1
ATOM 1174 O O . LEU A 1 157 ? 11.455 -1.813 2.523 1.00 90.44 157 LEU A O 1
ATOM 1178 N N . VAL A 1 158 ? 9.376 -2.055 3.346 1.00 88.75 158 VAL A N 1
ATOM 1179 C CA . VAL A 1 158 ? 8.965 -3.083 2.381 1.00 88.75 158 VAL A CA 1
ATOM 1180 C C . VAL A 1 158 ? 8.919 -2.514 0.962 1.00 88.75 158 VAL A C 1
ATOM 1182 O O . VAL A 1 158 ? 9.372 -3.178 0.033 1.00 88.75 158 VAL A O 1
ATOM 1185 N N . GLY A 1 159 ? 8.441 -1.276 0.787 1.00 84.19 159 GLY A N 1
ATOM 1186 C CA . GLY A 1 159 ? 8.484 -0.573 -0.497 1.00 84.19 159 GLY A CA 1
ATOM 1187 C C . GLY A 1 159 ? 9.914 -0.379 -1.007 1.00 84.19 159 GLY A C 1
ATOM 1188 O O . GLY A 1 159 ? 10.208 -0.711 -2.156 1.00 84.19 159 GLY A O 1
ATOM 1189 N N . GLY A 1 160 ? 10.819 0.080 -0.135 1.00 85.56 160 GLY A N 1
ATOM 1190 C CA . GLY A 1 160 ? 12.246 0.218 -0.429 1.00 85.56 160 GLY A CA 1
ATOM 1191 C C . GLY A 1 160 ? 12.857 -1.096 -0.899 1.00 85.56 160 GLY A C 1
ATOM 1192 O O . GLY A 1 160 ? 13.410 -1.164 -1.998 1.00 85.56 160 GLY A O 1
ATOM 1193 N N . LEU A 1 161 ? 12.690 -2.158 -0.106 1.00 86.75 161 LEU A N 1
ATOM 1194 C CA . LEU A 1 161 ? 13.185 -3.493 -0.434 1.00 86.75 161 LEU A CA 1
ATOM 1195 C C . LEU A 1 161 ? 12.615 -4.007 -1.763 1.00 86.75 161 LEU A C 1
ATOM 1197 O O . LEU A 1 161 ? 13.371 -4.517 -2.585 1.00 86.75 161 LEU A O 1
ATOM 1201 N N . GLY A 1 162 ? 11.310 -3.849 -1.999 1.00 82.75 162 GLY A N 1
ATOM 1202 C CA . GLY A 1 162 ? 10.656 -4.287 -3.234 1.00 82.75 162 GLY A CA 1
ATOM 1203 C C . GLY A 1 162 ? 11.255 -3.634 -4.482 1.00 82.75 162 GLY A C 1
ATOM 1204 O O . GLY A 1 162 ? 11.615 -4.333 -5.429 1.00 82.75 162 GLY A O 1
ATOM 1205 N N . VAL A 1 163 ? 11.437 -2.308 -4.467 1.00 79.44 163 VAL A N 1
ATOM 1206 C CA . VAL A 1 163 ? 12.045 -1.574 -5.592 1.00 79.44 163 VAL A CA 1
ATOM 1207 C C . VAL A 1 163 ? 13.523 -1.920 -5.761 1.00 79.44 163 VAL A C 1
ATOM 1209 O O . VAL A 1 163 ? 13.982 -2.130 -6.882 1.00 79.44 163 VAL A O 1
ATOM 1212 N N . TYR A 1 164 ? 14.274 -2.049 -4.669 1.00 82.31 164 TYR A N 1
ATOM 1213 C CA . TYR A 1 164 ? 15.676 -2.457 -4.746 1.00 82.31 164 TYR A CA 1
ATOM 1214 C C . TYR A 1 164 ? 15.838 -3.856 -5.349 1.00 82.31 164 TYR A C 1
ATOM 1216 O O . TYR A 1 164 ? 16.690 -4.065 -6.213 1.00 82.31 164 TYR A O 1
ATOM 1224 N N . LEU A 1 165 ? 14.998 -4.814 -4.949 1.00 79.75 165 LEU A N 1
ATOM 1225 C CA . LEU A 1 165 ? 14.994 -6.157 -5.527 1.00 79.75 165 LEU A CA 1
ATOM 1226 C C . LEU A 1 165 ? 14.621 -6.134 -7.012 1.00 79.75 165 LEU A C 1
ATOM 1228 O O . LEU A 1 165 ? 15.230 -6.859 -7.797 1.00 79.75 165 LEU A O 1
ATOM 1232 N N . TYR A 1 166 ? 13.679 -5.286 -7.424 1.00 76.06 166 TYR A N 1
ATOM 1233 C CA . TYR A 1 166 ? 13.346 -5.103 -8.838 1.00 76.06 166 TYR A CA 1
ATOM 1234 C C . TYR A 1 166 ? 14.546 -4.613 -9.658 1.00 76.06 166 TYR A C 1
ATOM 1236 O O . TYR A 1 166 ? 14.895 -5.214 -10.675 1.00 76.06 166 TYR A O 1
ATOM 1244 N N . LEU A 1 167 ? 15.224 -3.566 -9.181 1.00 75.31 167 LEU A N 1
ATOM 1245 C CA . LEU A 1 167 ? 16.363 -2.970 -9.879 1.00 75.31 167 LEU A CA 1
ATOM 1246 C C . LEU A 1 167 ? 17.601 -3.883 -9.879 1.00 75.31 167 LEU A C 1
ATOM 1248 O O . LEU A 1 167 ? 18.315 -3.942 -10.876 1.00 75.31 167 LEU A O 1
ATOM 1252 N N . THR A 1 168 ? 17.852 -4.630 -8.797 1.00 75.31 168 THR A N 1
ATOM 1253 C CA . THR A 1 168 ? 19.002 -5.554 -8.704 1.00 75.31 168 THR A CA 1
ATOM 1254 C C . THR A 1 168 ? 18.798 -6.853 -9.469 1.00 75.31 168 THR A C 1
ATOM 1256 O O . THR A 1 168 ? 19.735 -7.366 -10.079 1.00 75.31 168 THR A O 1
ATOM 1259 N N . THR A 1 169 ? 17.588 -7.415 -9.434 1.00 69.69 169 THR A N 1
ATOM 1260 C CA . THR A 1 169 ? 17.311 -8.716 -10.058 1.00 69.69 169 THR A CA 1
ATOM 1261 C C . THR A 1 169 ? 16.883 -8.611 -11.511 1.00 69.69 169 THR A C 1
ATOM 1263 O O . THR A 1 169 ? 16.642 -9.656 -12.107 1.00 69.69 169 THR A O 1
ATOM 1266 N N . GLY A 1 170 ? 16.823 -7.385 -12.055 1.00 58.56 170 GLY A N 1
ATOM 1267 C CA . GLY A 1 170 ? 16.798 -7.034 -13.474 1.00 58.56 170 GLY A CA 1
ATOM 1268 C C . GLY A 1 170 ? 16.007 -8.000 -14.346 1.00 58.56 170 GLY A C 1
ATOM 1269 O O . GLY A 1 170 ? 16.494 -9.078 -14.677 1.00 58.56 170 GLY A O 1
ATOM 1270 N N . ALA A 1 171 ? 14.806 -7.612 -14.773 1.00 52.00 171 ALA A N 1
ATOM 1271 C CA . ALA A 1 171 ? 14.014 -8.371 -15.739 1.00 52.00 171 ALA A CA 1
ATOM 1272 C C . ALA A 1 171 ? 14.776 -8.532 -17.066 1.00 52.00 171 ALA A C 1
ATOM 1274 O O . ALA A 1 171 ? 14.615 -7.754 -17.995 1.00 52.00 171 ALA A O 1
ATOM 1275 N N . ARG A 1 172 ? 15.630 -9.554 -17.142 1.00 51.75 172 ARG A N 1
ATOM 1276 C CA . ARG A 1 172 ? 16.367 -9.974 -18.341 1.00 51.75 172 ARG A CA 1
ATOM 1277 C C . ARG A 1 172 ? 15.621 -11.051 -19.128 1.00 51.75 172 ARG A C 1
ATOM 1279 O O . ARG A 1 172 ? 16.174 -11.610 -20.062 1.00 51.75 172 ARG A O 1
ATOM 1286 N N . GLY A 1 173 ? 14.418 -11.421 -18.690 1.00 53.50 173 GLY A N 1
ATOM 1287 C CA . GLY A 1 173 ? 13.627 -12.471 -19.318 1.00 53.50 173 GLY A CA 1
ATOM 1288 C C . GLY A 1 173 ? 12.504 -11.884 -20.157 1.00 53.50 173 GLY A C 1
ATOM 1289 O O . GLY A 1 173 ? 11.572 -11.312 -19.597 1.00 53.50 173 GLY A O 1
ATOM 1290 N N . ASP A 1 174 ? 12.558 -12.125 -21.462 1.00 61.84 174 ASP A N 1
ATOM 1291 C CA . ASP A 1 174 ? 11.622 -11.646 -22.494 1.00 61.84 174 ASP A CA 1
ATOM 1292 C C . ASP A 1 174 ? 10.230 -12.310 -22.419 1.00 61.84 174 ASP A C 1
ATOM 1294 O O . ASP A 1 174 ? 9.372 -12.120 -23.280 1.00 61.84 174 ASP A O 1
ATOM 1298 N N . THR A 1 175 ? 9.996 -13.147 -21.405 1.00 74.69 175 THR A N 1
ATOM 1299 C CA . THR A 1 175 ? 8.789 -13.965 -21.279 1.00 74.69 175 THR A CA 1
ATOM 1300 C C . THR A 1 175 ? 7.756 -13.318 -20.362 1.00 74.69 175 THR A C 1
ATOM 1302 O O . THR A 1 175 ? 8.080 -12.711 -19.339 1.00 74.69 175 THR A O 1
ATOM 1305 N N . PHE A 1 176 ? 6.476 -13.535 -20.680 1.00 73.75 176 PHE A N 1
ATOM 1306 C CA . PHE A 1 176 ? 5.339 -13.127 -19.846 1.00 73.75 176 PHE A CA 1
ATOM 1307 C C . PHE A 1 176 ? 5.494 -13.565 -18.377 1.00 73.75 176 PHE A C 1
ATOM 1309 O O . PHE A 1 176 ? 5.245 -12.777 -17.467 1.00 73.75 176 PHE A O 1
ATOM 1316 N N . ILE A 1 177 ? 5.957 -14.801 -18.142 1.00 74.75 177 ILE A N 1
ATOM 1317 C CA . ILE A 1 177 ? 6.136 -15.363 -16.794 1.00 74.75 177 ILE A CA 1
ATOM 1318 C C . ILE A 1 177 ? 7.191 -14.577 -16.008 1.00 74.75 177 ILE A C 1
ATOM 1320 O O . ILE A 1 177 ? 6.963 -14.250 -14.847 1.00 74.75 177 ILE A O 1
ATOM 1324 N N . SER A 1 178 ? 8.319 -14.232 -16.635 1.00 73.06 178 SER A N 1
ATOM 1325 C CA . SER A 1 178 ? 9.382 -13.443 -16.001 1.00 73.06 178 SER A CA 1
ATOM 1326 C C . SER A 1 178 ? 8.868 -12.077 -15.534 1.00 73.06 178 SER A C 1
ATOM 1328 O O . SER A 1 178 ? 9.067 -11.699 -14.379 1.00 73.06 178 SER A O 1
ATOM 1330 N N . ALA A 1 179 ? 8.132 -11.369 -16.394 1.00 73.44 179 ALA A N 1
ATOM 1331 C CA . ALA A 1 179 ? 7.579 -10.057 -16.073 1.00 73.44 179 ALA A CA 1
ATOM 1332 C C . ALA A 1 179 ? 6.471 -10.111 -15.002 1.00 73.44 179 ALA A C 1
ATOM 1334 O O . ALA A 1 179 ? 6.444 -9.276 -14.098 1.00 73.44 179 ALA A O 1
ATOM 1335 N N . LEU A 1 180 ? 5.603 -11.128 -15.032 1.00 73.25 180 LEU A N 1
ATOM 1336 C CA . LEU A 1 180 ? 4.596 -11.329 -13.988 1.00 73.25 180 LEU A CA 1
ATOM 1337 C C . LEU A 1 180 ? 5.245 -11.639 -12.630 1.00 73.25 180 LEU A C 1
ATOM 1339 O O . LEU A 1 180 ? 4.871 -11.051 -11.619 1.00 73.25 180 LEU A O 1
ATOM 1343 N N . MET A 1 181 ? 6.247 -12.523 -12.597 1.00 73.44 181 MET A N 1
ATOM 1344 C CA . MET A 1 181 ? 6.971 -12.853 -11.365 1.00 73.44 181 MET A CA 1
ATOM 1345 C C . MET A 1 181 ? 7.703 -11.640 -10.778 1.00 73.44 181 MET A C 1
ATOM 1347 O O . MET A 1 181 ? 7.756 -11.494 -9.561 1.00 73.44 181 MET A O 1
ATOM 1351 N N . GLN A 1 182 ? 8.240 -10.752 -11.619 1.00 73.88 182 GLN A N 1
ATOM 1352 C CA . GLN A 1 182 ? 8.848 -9.487 -11.188 1.00 73.88 182 GLN A CA 1
ATOM 1353 C C . GLN A 1 182 ? 7.832 -8.583 -10.484 1.00 73.88 182 GLN A C 1
ATOM 1355 O O . GLN A 1 182 ? 8.091 -8.119 -9.376 1.00 73.88 182 GLN A O 1
ATOM 1360 N N . LEU A 1 183 ? 6.652 -8.389 -11.080 1.00 75.06 183 LEU A N 1
ATOM 1361 C CA . LEU A 1 183 ? 5.584 -7.599 -10.465 1.00 75.06 183 LEU A CA 1
ATOM 1362 C C . LEU A 1 183 ? 5.158 -8.196 -9.117 1.00 75.06 183 LEU A C 1
ATOM 1364 O O . LEU A 1 183 ? 5.052 -7.474 -8.128 1.00 75.06 183 LEU A O 1
ATOM 1368 N N . LEU A 1 184 ? 4.984 -9.516 -9.037 1.00 74.88 184 LEU A N 1
ATOM 1369 C CA . LEU A 1 184 ? 4.625 -10.173 -7.779 1.00 74.88 184 LEU A CA 1
ATOM 1370 C C . LEU A 1 184 ? 5.699 -10.002 -6.698 1.00 74.88 184 LEU A C 1
ATOM 1372 O O . LEU A 1 184 ? 5.359 -9.729 -5.551 1.00 74.88 184 LEU A O 1
ATOM 1376 N N . LYS A 1 185 ? 6.991 -10.070 -7.044 1.00 74.19 185 LYS A N 1
ATOM 1377 C CA . LYS A 1 185 ? 8.085 -9.827 -6.084 1.00 74.19 185 LYS A CA 1
ATOM 1378 C C . LYS A 1 185 ? 8.022 -8.441 -5.436 1.00 74.19 185 LYS A C 1
ATOM 1380 O O . LYS A 1 185 ? 8.430 -8.306 -4.288 1.00 74.19 185 LYS A O 1
ATOM 1385 N N . ILE A 1 186 ? 7.516 -7.435 -6.149 1.00 73.75 186 ILE A N 1
ATOM 1386 C CA . ILE A 1 186 ? 7.390 -6.063 -5.640 1.00 73.75 186 ILE A CA 1
ATOM 1387 C C . ILE A 1 186 ? 6.090 -5.905 -4.849 1.00 73.75 186 ILE A C 1
ATOM 1389 O O . ILE A 1 186 ? 6.102 -5.455 -3.705 1.00 73.75 186 ILE A O 1
ATOM 1393 N N . TYR A 1 187 ? 4.960 -6.277 -5.455 1.00 76.31 187 TYR A N 1
ATOM 1394 C CA . TYR A 1 187 ? 3.644 -5.929 -4.923 1.00 76.31 187 TYR A CA 1
ATOM 1395 C C . TYR A 1 187 ? 3.140 -6.910 -3.864 1.00 76.31 187 TYR A C 1
ATOM 1397 O O . TYR A 1 187 ? 2.459 -6.478 -2.937 1.00 76.31 187 TYR A O 1
ATOM 1405 N N . THR A 1 188 ? 3.491 -8.198 -3.929 1.00 77.62 188 THR A N 1
ATOM 1406 C CA . THR A 1 188 ? 3.011 -9.191 -2.955 1.00 77.62 188 THR A CA 1
ATOM 1407 C C . THR A 1 188 ? 3.499 -8.906 -1.530 1.00 77.62 188 THR A C 1
ATOM 1409 O O . THR A 1 188 ? 2.650 -8.822 -0.641 1.00 77.62 188 THR A O 1
ATOM 1412 N N . PRO A 1 189 ? 4.804 -8.686 -1.264 1.00 79.81 189 PRO A N 1
ATOM 1413 C CA . PRO A 1 189 ? 5.263 -8.373 0.091 1.00 79.81 189 PRO A CA 1
ATOM 1414 C C . PRO A 1 189 ? 4.628 -7.095 0.643 1.00 79.81 189 PRO A C 1
ATOM 1416 O O . PRO A 1 189 ? 4.206 -7.061 1.800 1.00 79.81 189 PRO A O 1
ATOM 1419 N N . TRP A 1 190 ? 4.503 -6.062 -0.198 1.00 82.94 190 TRP A N 1
ATOM 1420 C CA . TRP A 1 190 ? 3.886 -4.799 0.197 1.00 82.94 190 TRP A CA 1
ATOM 1421 C C . TRP A 1 190 ? 2.408 -4.979 0.545 1.00 82.94 190 TRP A C 1
ATOM 1423 O O . TRP A 1 190 ? 1.963 -4.505 1.584 1.00 82.94 190 TRP A O 1
ATOM 1433 N N . GLN A 1 191 ? 1.651 -5.724 -0.264 1.00 79.31 191 GLN A N 1
ATOM 1434 C CA . GLN A 1 191 ? 0.234 -5.990 -0.012 1.00 79.31 191 GLN A CA 1
ATOM 1435 C C . GLN A 1 191 ? -0.010 -6.841 1.231 1.00 79.31 191 GLN A C 1
ATOM 1437 O O . GLN A 1 191 ? -0.996 -6.611 1.924 1.00 79.31 191 GLN A O 1
ATOM 1442 N N . ILE A 1 192 ? 0.876 -7.790 1.545 1.00 82.31 192 ILE A N 1
ATOM 1443 C CA . ILE A 1 192 ? 0.792 -8.578 2.782 1.00 82.31 192 ILE A CA 1
ATOM 1444 C C . ILE A 1 192 ? 1.053 -7.685 4.000 1.00 82.31 192 ILE A C 1
ATOM 1446 O O . ILE A 1 192 ? 0.277 -7.711 4.955 1.00 82.31 192 ILE A O 1
ATOM 1450 N N . ALA A 1 193 ? 2.101 -6.854 3.962 1.00 83.31 193 ALA A N 1
ATOM 1451 C CA . ALA A 1 193 ? 2.369 -5.881 5.021 1.00 83.31 193 ALA A CA 1
ATOM 1452 C C . ALA A 1 193 ? 1.217 -4.872 5.162 1.00 83.31 193 ALA A C 1
ATOM 1454 O O . ALA A 1 193 ? 0.803 -4.547 6.272 1.00 83.31 193 ALA A O 1
ATOM 1455 N N . PHE A 1 194 ? 0.645 -4.424 4.047 1.00 82.06 194 PHE A N 1
ATOM 1456 C CA . PHE A 1 194 ? -0.496 -3.518 4.042 1.00 82.06 194 PHE A CA 1
ATOM 1457 C C . PHE A 1 194 ? -1.741 -4.191 4.618 1.00 82.06 194 PHE A C 1
ATOM 1459 O O . PHE A 1 194 ? -2.403 -3.605 5.467 1.00 82.06 194 PHE A O 1
ATOM 1466 N N . ALA A 1 195 ? -2.017 -5.445 4.251 1.00 79.81 195 ALA A N 1
ATOM 1467 C CA . ALA A 1 195 ? -3.088 -6.243 4.840 1.00 79.81 195 ALA A CA 1
ATOM 1468 C C . ALA A 1 195 ? -2.934 -6.353 6.362 1.00 79.81 195 ALA A C 1
ATOM 1470 O O . ALA A 1 195 ? -3.894 -6.131 7.095 1.00 79.81 195 ALA A O 1
ATOM 1471 N N . TYR A 1 196 ? -1.722 -6.655 6.832 1.00 80.06 196 TYR A N 1
ATOM 1472 C CA . TYR A 1 196 ? -1.391 -6.739 8.253 1.00 80.06 196 TYR A CA 1
ATOM 1473 C C . TYR A 1 196 ? -1.672 -5.414 8.976 1.00 80.06 196 TYR A C 1
ATOM 1475 O O . TYR A 1 196 ? -2.386 -5.392 9.979 1.00 80.06 196 TYR A O 1
ATOM 1483 N N . VAL A 1 197 ? -1.172 -4.298 8.432 1.00 80.69 197 VAL A N 1
ATOM 1484 C CA . VAL A 1 197 ? -1.367 -2.967 9.023 1.00 80.69 197 VAL A CA 1
ATOM 1485 C C . VAL A 1 197 ? -2.851 -2.598 9.050 1.00 80.69 197 VAL A C 1
ATOM 1487 O O . VAL A 1 197 ? -3.383 -2.221 10.093 1.00 80.69 197 VAL A O 1
ATOM 1490 N N . MET A 1 198 ? -3.548 -2.760 7.927 1.00 77.00 198 MET A N 1
ATOM 1491 C CA . MET A 1 198 ? -4.960 -2.404 7.803 1.00 77.00 198 MET A CA 1
ATOM 1492 C C . MET A 1 198 ? -5.862 -3.273 8.682 1.00 77.00 198 MET A C 1
ATOM 1494 O O . MET A 1 198 ? -6.803 -2.748 9.266 1.00 77.00 198 MET A O 1
ATOM 1498 N N . ALA A 1 199 ? -5.573 -4.566 8.841 1.00 75.12 199 ALA A N 1
ATOM 1499 C CA . ALA A 1 199 ? -6.350 -5.459 9.705 1.00 75.12 199 ALA A CA 1
ATOM 1500 C C . ALA A 1 199 ? -6.365 -5.008 11.176 1.00 75.12 199 ALA A C 1
ATOM 1502 O O . ALA A 1 199 ? -7.368 -5.174 11.868 1.00 75.12 199 ALA A O 1
ATOM 1503 N N . LYS A 1 200 ? -5.260 -4.422 11.645 1.00 72.31 200 LYS A N 1
ATOM 1504 C CA . LYS A 1 200 ? -5.116 -3.914 13.014 1.00 72.31 200 LYS A CA 1
ATOM 1505 C C . LYS A 1 200 ? -5.612 -2.481 13.177 1.00 72.31 200 LYS A C 1
ATOM 1507 O O . LYS A 1 200 ? -6.136 -2.129 14.231 1.00 72.31 200 LYS A O 1
ATOM 1512 N N . VAL A 1 201 ? -5.464 -1.660 12.140 1.00 72.50 201 VAL A N 1
ATOM 1513 C CA . VAL A 1 201 ? -5.885 -0.254 12.166 1.00 72.50 201 VAL A CA 1
ATOM 1514 C C . VAL A 1 201 ? -7.398 -0.111 11.985 1.00 72.50 201 VAL A C 1
ATOM 1516 O O . VAL A 1 201 ? -8.006 0.732 12.645 1.00 72.50 201 VAL A O 1
ATOM 1519 N N . LEU A 1 202 ? -8.020 -0.927 11.130 1.00 72.12 202 LEU A N 1
ATOM 1520 C CA . LEU A 1 202 ? -9.446 -0.829 10.831 1.00 72.12 202 LEU A CA 1
ATOM 1521 C C . LEU A 1 202 ? -10.313 -1.402 11.968 1.00 72.12 202 LEU A C 1
ATOM 1523 O O . LEU A 1 202 ? -10.164 -2.558 12.368 1.00 72.12 202 LEU A O 1
ATOM 1527 N N . ARG A 1 203 ? -11.303 -0.623 12.417 1.00 67.50 203 ARG A N 1
ATOM 1528 C CA . ARG A 1 203 ? -12.562 -1.139 12.985 1.00 67.50 203 ARG A CA 1
ATOM 1529 C C . ARG A 1 203 ? -13.715 -0.401 12.318 1.00 67.50 203 ARG A C 1
ATOM 1531 O O . ARG A 1 203 ? -13.865 0.800 12.533 1.00 67.50 203 ARG A O 1
ATOM 1538 N N . PRO A 1 204 ? -14.516 -1.078 11.488 1.00 52.16 204 PRO A N 1
ATOM 1539 C CA . PRO A 1 204 ? -15.650 -0.431 10.860 1.00 52.16 204 PRO A CA 1
ATOM 1540 C C . PRO A 1 204 ? -16.834 -0.312 11.848 1.00 52.16 204 PRO A C 1
ATOM 1542 O O . PRO A 1 204 ? -17.639 0.600 11.684 1.00 52.16 204 PRO A O 1
ATOM 1545 N N . ASP A 1 205 ? -16.904 -1.140 12.898 1.00 48.00 205 ASP A N 1
ATOM 1546 C CA . ASP A 1 205 ? -18.101 -1.286 13.747 1.00 48.00 205 ASP A CA 1
ATOM 1547 C C . ASP A 1 205 ? -18.137 -0.401 15.016 1.00 48.00 205 ASP A C 1
ATOM 1549 O O . ASP A 1 205 ? -19.197 -0.259 15.624 1.00 48.00 205 ASP A O 1
ATOM 1553 N N . GLY A 1 206 ? -17.026 0.252 15.381 1.00 39.22 206 GLY A N 1
ATOM 1554 C CA . GLY A 1 206 ? -16.799 0.723 16.759 1.00 39.22 206 GLY A CA 1
ATOM 1555 C C . GLY A 1 206 ? -15.978 -0.286 17.551 1.00 39.22 206 GLY A C 1
ATOM 1556 O O . GLY A 1 206 ? -16.271 -1.494 17.452 1.00 39.22 206 GLY A O 1
#

Mean predicted aligned error: 9.64 Å